Protein AF-E0VPT1-F1 (afdb_monomer)

Secondary structure (DSSP, 8-state):
--------TT--------PPTTSPPPHHHHHHHHHHHHHHHHHHHTT--SS--S-HHHHHHHHHT--HHHHHHHHHHHHTT--SS-------PPPP-----HHHHHHHHHHHHHHHHHHHHHHHH-TTT------HHHHHHHHHHHH-----HHHHHHHHHHTS-EEEEEETTEEEEEE----------------------------------PPPPPPPP-PPPP----------------------S--------------TTHHHHHHHHHHHHHHHHHHHHHHHHHHHHHHHHHHHHTS---HHHHHHHHHHHHHHHHHHHHHHHHHHHHHHHHTT-

Mean predicted aligned error: 20.17 Å

pLDDT: mean 71.25, std 19.24, range [34.84, 97.19]

Solvent-accessible surface area (backbone atoms only — not comparable to full-atom values): 22400 Å² total; per-residue (Å²): 136,85,85,80,80,74,79,81,83,76,76,69,82,69,84,65,79,72,81,59,86,95,56,79,66,54,36,71,57,50,47,50,55,49,54,54,46,53,49,55,51,52,34,54,75,70,73,62,54,95,67,88,59,102,48,66,61,60,54,49,20,68,75,67,73,47,58,60,71,57,54,55,50,51,52,50,32,58,76,70,68,47,73,63,56,59,76,80,78,72,76,88,68,82,73,63,62,60,94,66,55,71,68,60,51,52,52,52,50,50,53,53,49,50,52,55,50,49,52,58,54,45,53,75,74,41,80,86,80,65,89,78,64,90,42,70,67,60,54,46,51,50,39,31,73,78,68,63,48,87,57,55,70,70,14,51,52,48,36,37,40,73,76,66,20,38,42,83,41,77,54,94,92,37,78,42,81,43,74,45,83,69,75,73,73,72,72,71,66,74,71,74,73,71,82,77,88,67,90,69,88,73,83,85,80,87,75,91,77,84,85,81,83,82,79,84,80,86,80,86,86,81,88,80,84,87,80,88,81,88,86,86,89,85,88,84,89,86,85,91,83,90,81,92,82,91,78,81,98,69,99,70,91,77,86,80,84,80,86,80,82,89,54,90,67,50,61,60,53,50,50,51,50,51,49,51,51,52,50,52,52,52,51,52,51,51,50,54,51,52,52,52,53,52,51,52,54,55,56,46,71,72,51,75,95,50,80,73,58,57,59,54,49,56,52,51,52,50,51,52,49,52,57,51,50,56,52,50,54,53,48,54,55,50,53,55,53,62,74,74,107

Radius of gyration: 43.77 Å; Cα contacts (8 Å, |Δi|>4): 126; chains: 1; bounding box: 100×96×113 Å

Foldseek 3Di:
DDDPPDPPPPPPPPPLPPDDPPDDDALVVLVVLVVQLVVQVVCVVVVHDVDDDPDSLVVSCVVNVHDSVVSVVSVVCVVVVHRSHRPPPPPPDPDWPQPDDPVLLVVLVVLVVVLQVCCVVCCVVPVPPDPVADDLVVSVVCSCVPVVDPTDSVNSVCSCCPVQNWDFDQDPNGTDTDRDDPPPPPPPPPPPPPPPPDPDDDDDPDDDDDDDDDDDDDDDDDDDDDDDDDDDDDDDDDDDDDDDDDDDDDDDDDDDDDDDDPDPVVVVVVVVVVVVVVVVVVVVVVVVVVVVLVVVVVVVVVVDDDPVVVVVNVVVVVVVVVVVVVVVVVVVVVVVVVVVD

Structure (mmCIF, N/CA/C/O backbone):
data_AF-E0VPT1-F1
#
_entry.id   AF-E0VPT1-F1
#
loop_
_atom_site.group_PDB
_atom_site.id
_atom_site.type_symbol
_atom_site.label_atom_id
_atom_site.label_alt_id
_atom_site.label_comp_id
_atom_site.label_asym_id
_atom_site.label_entity_id
_atom_site.label_seq_id
_atom_site.pdbx_PDB_ins_code
_atom_site.Cartn_x
_atom_site.Cartn_y
_atom_site.Cartn_z
_atom_site.occupancy
_atom_site.B_iso_or_equiv
_atom_site.auth_seq_id
_atom_site.auth_comp_id
_atom_site.auth_asym_id
_atom_site.auth_atom_id
_atom_site.pdbx_PDB_model_num
ATOM 1 N N . MET A 1 1 ? 9.025 -42.616 53.476 1.00 50.81 1 MET A N 1
ATOM 2 C CA . MET A 1 1 ? 9.140 -41.459 52.567 1.00 50.81 1 MET A CA 1
ATOM 3 C C . MET A 1 1 ? 7.735 -41.114 52.118 1.00 50.81 1 MET A C 1
ATOM 5 O O . MET A 1 1 ? 7.100 -41.957 51.506 1.00 50.81 1 MET A O 1
ATOM 9 N N . ALA A 1 2 ? 7.201 -39.986 52.583 1.00 52.81 2 ALA A N 1
ATOM 10 C CA . ALA A 1 2 ? 5.810 -39.603 52.363 1.00 52.81 2 ALA A CA 1
ATOM 11 C C . ALA A 1 2 ? 5.735 -38.634 51.179 1.00 52.81 2 ALA A C 1
ATOM 13 O O . ALA A 1 2 ? 6.213 -37.502 51.281 1.00 52.81 2 ALA A O 1
ATOM 14 N N . ASP A 1 3 ? 5.157 -39.102 50.074 1.00 58.50 3 ASP A N 1
ATOM 15 C CA . ASP A 1 3 ? 4.874 -38.302 48.887 1.00 58.50 3 ASP A CA 1
ATOM 16 C C . ASP A 1 3 ? 3.753 -37.305 49.190 1.00 58.50 3 ASP A C 1
ATOM 18 O O . ASP A 1 3 ? 2.582 -37.654 49.349 1.00 58.50 3 ASP A O 1
ATOM 22 N N . LYS A 1 4 ? 4.132 -36.031 49.302 1.00 59.31 4 LYS A N 1
ATOM 23 C CA . LYS A 1 4 ? 3.207 -34.902 49.378 1.00 59.31 4 LYS A CA 1
ATOM 24 C C . LYS A 1 4 ? 2.815 -34.508 47.957 1.00 59.31 4 LYS A C 1
ATOM 26 O O . LYS A 1 4 ? 3.384 -33.578 47.391 1.00 59.31 4 LYS A O 1
ATOM 31 N N . HIS A 1 5 ? 1.825 -35.190 47.390 1.00 63.84 5 HIS A N 1
ATOM 32 C CA . HIS A 1 5 ? 1.120 -34.666 46.225 1.00 63.84 5 HIS A CA 1
ATOM 33 C C . HIS A 1 5 ? 0.273 -33.464 46.661 1.00 63.84 5 HIS A C 1
ATOM 35 O O . HIS A 1 5 ? -0.793 -33.616 47.258 1.00 63.84 5 HIS A O 1
ATOM 41 N N . GLN A 1 6 ? 0.771 -32.254 46.395 1.00 57.44 6 GLN A N 1
ATOM 42 C CA . GLN A 1 6 ? -0.079 -31.070 46.386 1.00 57.44 6 GLN A CA 1
ATOM 43 C C . GLN A 1 6 ? -1.015 -31.155 45.174 1.00 57.44 6 GLN A C 1
ATOM 45 O O . GLN A 1 6 ? -0.531 -31.367 44.062 1.00 57.44 6 GLN A O 1
ATOM 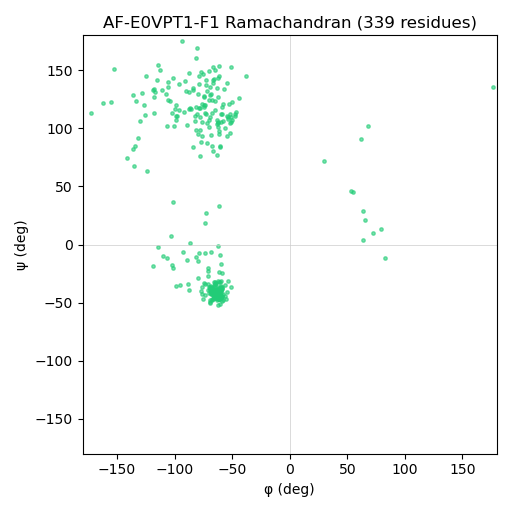50 N N . PRO A 1 7 ? -2.335 -30.990 45.352 1.00 55.41 7 PRO A N 1
ATOM 51 C CA . PRO A 1 7 ? -3.229 -30.813 44.224 1.00 55.41 7 PRO A CA 1
ATOM 52 C C . PRO A 1 7 ? -2.919 -29.466 43.567 1.00 55.41 7 PRO A C 1
ATOM 54 O O . PRO A 1 7 ? -2.954 -28.425 44.228 1.00 55.41 7 PRO A O 1
ATOM 57 N N . ASP A 1 8 ? -2.621 -29.492 42.269 1.00 45.62 8 ASP A N 1
ATOM 58 C CA . ASP A 1 8 ? -2.465 -28.301 41.441 1.00 45.62 8 ASP A CA 1
ATOM 59 C C . ASP A 1 8 ? -3.738 -27.445 41.512 1.00 45.62 8 ASP A C 1
ATOM 61 O O . ASP A 1 8 ? -4.742 -27.685 40.841 1.00 45.62 8 ASP A O 1
ATOM 65 N N . SER A 1 9 ? -3.688 -26.397 42.330 1.00 49.88 9 SER A N 1
ATOM 66 C CA . SER A 1 9 ? -4.762 -25.427 42.566 1.00 49.88 9 SER A CA 1
ATOM 67 C C . SER A 1 9 ? -4.975 -24.443 41.403 1.00 49.88 9 SER A C 1
ATOM 69 O O . SER A 1 9 ? -5.604 -23.400 41.569 1.00 49.88 9 SER A O 1
ATOM 71 N N . SER A 1 10 ? -4.484 -24.758 40.201 1.00 47.91 10 SER A N 1
ATOM 72 C CA . SER A 1 10 ? -4.412 -23.807 39.080 1.00 47.91 10 SER A CA 1
ATOM 73 C C . SER A 1 10 ? -5.477 -23.990 37.993 1.00 47.91 10 SER A C 1
ATOM 75 O O . SER A 1 10 ? -5.451 -23.269 37.001 1.00 47.91 10 SER A O 1
ATOM 77 N N . ASN A 1 11 ? -6.465 -24.868 38.191 1.00 41.44 11 ASN A N 1
ATOM 78 C CA . ASN A 1 11 ? -7.636 -24.976 37.308 1.00 41.44 11 ASN A CA 1
ATOM 79 C C . ASN A 1 11 ? -8.886 -24.298 37.888 1.00 41.44 11 ASN A C 1
ATOM 81 O O . ASN A 1 11 ? -10.015 -24.733 37.657 1.00 41.44 11 ASN A O 1
ATOM 85 N N . SER A 1 12 ? -8.716 -23.169 38.587 1.00 41.97 12 SER A N 1
ATOM 86 C CA . SER A 1 12 ? -9.805 -22.196 38.607 1.00 41.97 12 SER A CA 1
ATOM 87 C C . SER A 1 12 ? -9.974 -21.727 37.165 1.00 41.97 12 SER A C 1
ATOM 89 O O . SER A 1 12 ? -9.113 -21.027 36.627 1.00 41.97 12 SER A O 1
ATOM 91 N N . VAL A 1 13 ? -11.051 -22.168 36.516 1.00 43.31 13 VAL A N 1
ATOM 92 C CA . VAL A 1 13 ? -11.539 -21.610 35.258 1.00 43.31 13 VAL A CA 1
ATOM 93 C C . VAL A 1 13 ? -11.930 -20.170 35.573 1.00 43.31 13 VAL A C 1
ATOM 95 O O . VAL A 1 13 ? -13.091 -19.836 35.790 1.00 43.31 13 VAL A O 1
ATOM 98 N N . GLN A 1 14 ? -10.929 -19.296 35.681 1.00 47.88 14 GLN A N 1
ATOM 99 C CA . GLN A 1 14 ? -11.130 -17.871 35.600 1.00 47.88 14 GLN A CA 1
ATOM 100 C C . GLN A 1 14 ? -11.683 -17.684 34.192 1.00 47.88 14 GLN A C 1
ATOM 102 O O . GLN A 1 14 ? -10.934 -17.590 33.222 1.00 47.88 14 GLN A O 1
ATOM 107 N N . MET A 1 15 ? -13.009 -17.591 34.090 1.00 46.12 15 MET A N 1
ATOM 108 C CA . MET A 1 15 ? -13.743 -17.003 32.965 1.00 46.12 15 MET A CA 1
ATOM 109 C C . MET A 1 15 ? -13.380 -15.509 32.816 1.00 46.12 15 MET A C 1
ATOM 111 O O . MET A 1 15 ? -14.203 -14.669 32.466 1.00 46.12 15 MET A O 1
ATOM 115 N N . GLY A 1 16 ? -12.133 -15.147 33.131 1.00 54.25 16 GLY A N 1
ATOM 116 C CA . GLY A 1 16 ? -11.543 -13.850 32.945 1.00 54.25 16 GLY A CA 1
ATOM 117 C C . GLY A 1 16 ? -11.327 -13.689 31.462 1.00 54.25 16 GLY A C 1
ATOM 118 O O . GLY A 1 16 ? -10.258 -13.999 30.938 1.00 54.25 16 GLY A O 1
ATOM 119 N N . ILE A 1 17 ? -12.360 -13.194 30.792 1.00 64.06 17 ILE A N 1
ATOM 120 C CA . ILE A 1 17 ? -12.247 -12.598 29.473 1.00 64.06 17 ILE A CA 1
ATOM 121 C C . ILE A 1 17 ? -11.296 -11.403 29.633 1.00 64.06 17 ILE A C 1
ATOM 123 O O . ILE A 1 17 ? -11.703 -10.272 29.883 1.00 64.06 17 ILE A O 1
ATOM 127 N N . ARG A 1 18 ? -9.986 -11.664 29.589 1.00 66.75 18 ARG A N 1
ATOM 128 C CA . ARG A 1 18 ? -8.957 -10.634 29.704 1.00 66.75 18 ARG A CA 1
ATOM 129 C C . ARG A 1 18 ? -8.796 -10.000 28.334 1.00 66.75 18 ARG A C 1
ATOM 131 O O . ARG A 1 18 ? -8.234 -10.593 27.412 1.00 66.75 18 ARG A O 1
ATOM 138 N N . HIS A 1 19 ? -9.300 -8.781 28.197 1.00 70.06 19 HIS A N 1
ATOM 139 C CA . HIS A 1 19 ? -9.041 -7.966 27.019 1.00 70.06 19 HIS A CA 1
ATOM 140 C C . HIS A 1 19 ? -7.540 -7.630 26.947 1.00 70.06 19 HIS A C 1
ATOM 142 O O . HIS A 1 19 ? -6.962 -7.104 27.898 1.00 70.06 19 HIS A O 1
ATOM 148 N N . LYS A 1 20 ? -6.884 -7.978 25.832 1.00 78.12 20 LYS A N 1
ATOM 149 C CA . LYS A 1 20 ? -5.460 -7.678 25.615 1.00 78.12 20 LYS A CA 1
ATOM 150 C C . LYS A 1 20 ? -5.288 -6.188 25.309 1.00 78.12 20 LYS A C 1
ATOM 152 O O . LYS A 1 20 ? -5.914 -5.670 24.382 1.00 78.12 20 LYS A O 1
ATOM 157 N N . GLN A 1 21 ? -4.397 -5.515 26.041 1.00 78.94 21 GLN A N 1
ATOM 158 C CA . GLN A 1 21 ? -4.071 -4.107 25.795 1.00 78.94 21 GLN A CA 1
ATOM 159 C C . GLN A 1 21 ? -3.641 -3.883 24.333 1.00 78.94 21 GLN A C 1
ATOM 161 O O . GLN A 1 21 ? -2.937 -4.698 23.740 1.00 78.94 21 GLN A O 1
ATOM 166 N N . GLY A 1 22 ? -4.108 -2.785 23.732 1.00 81.31 22 GLY A N 1
ATOM 167 C CA . GLY A 1 22 ? -3.814 -2.423 22.340 1.00 81.31 22 GLY A CA 1
ATOM 168 C C . GLY A 1 22 ? -4.690 -3.102 21.278 1.00 81.31 22 GLY A C 1
ATOM 169 O O . GLY A 1 22 ? -4.690 -2.659 20.128 1.00 81.31 22 GLY A O 1
ATOM 170 N N . MET A 1 23 ? -5.481 -4.121 21.631 1.00 83.50 23 MET A N 1
ATOM 171 C CA . MET A 1 23 ? -6.469 -4.697 20.713 1.00 83.50 23 MET A CA 1
ATOM 172 C C . MET A 1 23 ? -7.806 -3.944 20.800 1.00 83.50 23 MET A C 1
ATOM 174 O O . MET A 1 23 ? -8.175 -3.456 21.867 1.00 83.50 23 MET A O 1
ATOM 178 N N . PRO A 1 24 ? -8.577 -3.831 19.706 1.00 85.94 24 PRO A N 1
ATOM 179 C CA . PRO A 1 24 ? -9.949 -3.341 19.797 1.00 85.94 24 PRO A CA 1
ATOM 180 C C . PRO A 1 24 ? -10.787 -4.275 20.682 1.00 85.94 24 PRO A C 1
ATOM 182 O O . PRO A 1 24 ? -10.563 -5.486 20.716 1.00 85.94 24 PRO A O 1
ATOM 185 N N . MET A 1 25 ? -11.726 -3.707 21.434 1.00 88.94 25 MET A N 1
ATOM 186 C CA . MET A 1 25 ? -12.637 -4.475 22.284 1.00 88.94 25 MET A CA 1
ATOM 187 C C . MET A 1 25 ? -13.604 -5.278 21.411 1.00 88.94 25 MET A C 1
ATOM 189 O O . MET A 1 25 ? -14.095 -4.771 20.403 1.00 88.94 25 MET A O 1
ATOM 193 N N . GLN A 1 26 ? -13.819 -6.548 21.751 1.00 89.44 26 GLN A N 1
ATOM 194 C CA . GLN A 1 26 ? -14.759 -7.401 21.024 1.00 89.44 26 GLN A CA 1
ATOM 195 C C . GLN A 1 26 ? -16.197 -7.030 21.395 1.00 89.44 26 GLN A C 1
ATOM 197 O O . GLN A 1 26 ? -16.464 -6.688 22.545 1.00 89.44 26 GLN A O 1
ATOM 202 N N . SER A 1 27 ? -17.128 -7.155 20.447 1.00 90.69 27 SER A N 1
ATOM 203 C CA . SER A 1 27 ? -18.538 -6.789 20.649 1.00 90.69 27 SER A CA 1
ATOM 204 C C . SER A 1 27 ? -19.203 -7.552 21.793 1.00 90.69 27 SER A C 1
ATOM 206 O O . SER A 1 27 ? -19.964 -6.964 22.547 1.00 90.69 27 SER A O 1
ATOM 208 N N . GLN A 1 28 ? -18.877 -8.837 21.966 1.00 90.44 28 GLN A N 1
ATOM 209 C CA . GLN A 1 28 ? -19.390 -9.660 23.069 1.00 90.44 28 GLN A CA 1
ATOM 210 C C . GLN A 1 28 ? -18.999 -9.095 24.438 1.00 90.44 28 GLN A C 1
ATOM 212 O O . GLN A 1 28 ? -19.782 -9.126 25.379 1.00 90.44 28 GLN A O 1
ATOM 217 N N . PHE A 1 29 ? -17.793 -8.538 24.540 1.00 91.62 29 PHE A N 1
ATOM 218 C CA . PHE A 1 29 ? -17.313 -7.933 25.775 1.00 91.62 29 PHE A CA 1
ATOM 219 C C . PHE A 1 29 ? -17.949 -6.562 26.016 1.00 91.62 29 PHE A C 1
ATOM 221 O O . PHE A 1 29 ? -18.269 -6.230 27.152 1.00 91.62 29 PHE A O 1
ATOM 228 N N . GLU A 1 30 ? -18.183 -5.780 24.954 1.00 93.56 30 GLU A N 1
ATOM 229 C CA . GLU A 1 30 ? -18.976 -4.547 25.056 1.00 93.56 30 GLU A CA 1
ATOM 230 C C . GLU A 1 30 ? -20.410 -4.852 25.523 1.00 93.56 30 GLU A C 1
ATOM 232 O O . GLU A 1 30 ? -20.914 -4.152 26.395 1.00 93.56 30 GLU A O 1
ATOM 237 N N . GLN A 1 31 ? -21.023 -5.934 25.030 1.00 94.19 31 GLN A N 1
ATOM 238 C CA . GLN A 1 31 ? -22.345 -6.383 25.473 1.00 94.19 31 GLN A CA 1
ATOM 239 C C . GLN A 1 31 ? -22.345 -6.805 26.948 1.00 94.19 31 GLN A C 1
ATOM 241 O O . GLN A 1 31 ? -23.187 -6.340 27.703 1.00 94.19 31 GLN A O 1
ATOM 246 N N . ALA A 1 32 ? -21.355 -7.588 27.389 1.00 94.50 32 ALA A N 1
ATOM 247 C CA . ALA A 1 32 ? -21.243 -7.993 28.791 1.00 94.50 32 ALA A CA 1
ATOM 248 C C . ALA A 1 32 ? -21.135 -6.788 29.749 1.00 94.50 32 ALA A C 1
ATOM 250 O O . ALA A 1 32 ? -21.708 -6.806 30.835 1.00 94.50 32 ALA A O 1
ATOM 251 N N . ILE A 1 33 ? -20.441 -5.714 29.344 1.00 95.19 33 ILE A N 1
ATOM 252 C CA . ILE A 1 33 ? -20.389 -4.460 30.116 1.00 95.19 33 ILE A CA 1
ATOM 253 C C . ILE A 1 33 ? -21.787 -3.845 30.250 1.00 95.19 33 ILE A C 1
ATOM 255 O O . ILE A 1 33 ? -22.139 -3.384 31.336 1.00 95.19 33 ILE A O 1
ATOM 259 N N . LEU A 1 34 ? -22.573 -3.830 29.169 1.00 96.12 34 LEU A N 1
ATOM 260 C CA . LEU A 1 34 ? -23.934 -3.294 29.183 1.00 96.12 34 LEU A CA 1
ATOM 261 C C . LEU A 1 34 ? -24.882 -4.149 30.022 1.00 96.12 34 LEU A C 1
ATOM 263 O O . LEU A 1 34 ? -25.631 -3.591 30.814 1.00 96.12 34 LEU A O 1
ATOM 267 N N . ASP A 1 35 ? -24.801 -5.474 29.914 1.00 95.62 35 ASP A N 1
ATOM 268 C CA . ASP A 1 35 ? -25.658 -6.393 30.667 1.00 95.62 35 ASP A CA 1
ATOM 269 C C . ASP A 1 35 ? -25.417 -6.259 32.182 1.00 95.62 35 ASP A C 1
ATOM 271 O O . ASP A 1 35 ? -26.366 -6.165 32.963 1.00 95.62 35 ASP A O 1
ATOM 275 N N . VAL A 1 36 ? -24.148 -6.175 32.612 1.00 94.75 36 VAL A N 1
ATOM 276 C CA . VAL A 1 36 ? -23.794 -5.959 34.028 1.00 94.75 36 VAL A CA 1
ATOM 277 C C . VAL A 1 36 ? -24.218 -4.566 34.501 1.00 94.75 36 VAL A C 1
ATOM 279 O O . VAL A 1 36 ? -24.663 -4.406 35.638 1.00 94.75 36 VAL A O 1
ATOM 282 N N . TYR A 1 37 ? -24.101 -3.550 33.645 1.00 94.81 37 TYR A N 1
ATOM 283 C CA . TYR A 1 37 ? -24.553 -2.198 33.966 1.00 94.81 37 TYR A CA 1
ATOM 284 C C . TYR A 1 37 ? -26.080 -2.132 34.140 1.00 94.81 37 TYR A C 1
ATOM 286 O O . TYR A 1 37 ? -26.554 -1.595 35.141 1.00 94.81 37 TYR A O 1
ATOM 294 N N . ASP A 1 38 ? -26.841 -2.741 33.229 1.00 94.12 38 ASP A N 1
ATOM 295 C CA . ASP A 1 38 ? -28.305 -2.815 33.291 1.00 94.12 38 ASP A CA 1
ATOM 296 C C . ASP A 1 38 ? -28.782 -3.615 34.506 1.00 94.12 38 ASP A C 1
ATOM 298 O O . ASP A 1 38 ? -29.754 -3.237 35.159 1.00 94.12 38 ASP A O 1
ATOM 302 N N . PHE A 1 39 ? -28.067 -4.685 34.862 1.00 93.00 39 PHE A N 1
ATOM 303 C CA . PHE A 1 39 ? -28.308 -5.421 36.099 1.00 93.00 39 PHE A CA 1
ATOM 304 C C . PHE A 1 39 ? -28.154 -4.524 37.337 1.00 93.00 39 PHE A C 1
ATOM 306 O O . PHE A 1 39 ? -29.025 -4.518 38.205 1.00 93.00 39 PHE A O 1
ATOM 313 N N . CYS A 1 40 ? -27.102 -3.700 37.393 1.00 90.75 40 CYS A N 1
ATOM 314 C CA . CYS A 1 40 ? -26.889 -2.781 38.513 1.00 90.75 40 CYS A CA 1
ATOM 315 C C . CYS A 1 40 ? -27.976 -1.694 38.614 1.00 90.75 40 CYS A C 1
ATOM 317 O O . CYS A 1 40 ? -28.299 -1.259 39.720 1.00 90.75 40 CYS A O 1
ATOM 319 N N . ILE A 1 41 ? -28.538 -1.249 37.484 1.00 90.25 41 ILE A N 1
ATOM 320 C CA . ILE A 1 41 ? -29.675 -0.315 37.464 1.00 90.25 41 ILE A CA 1
ATOM 321 C C . ILE A 1 41 ? -30.928 -0.990 38.025 1.00 90.25 41 ILE A C 1
ATOM 323 O O . ILE A 1 41 ? -31.568 -0.429 38.912 1.00 90.25 41 ILE A O 1
ATOM 327 N N . LYS A 1 42 ? -31.239 -2.212 37.579 1.00 89.81 42 LYS A N 1
ATOM 328 C CA . LYS A 1 42 ? -32.399 -2.971 38.073 1.00 89.81 42 LYS A CA 1
ATOM 329 C C . LYS A 1 42 ? -32.315 -3.257 39.575 1.00 89.81 42 LYS A C 1
ATOM 331 O O . LYS A 1 42 ? -33.312 -3.132 40.276 1.00 89.81 42 LYS A O 1
ATOM 336 N N . GLU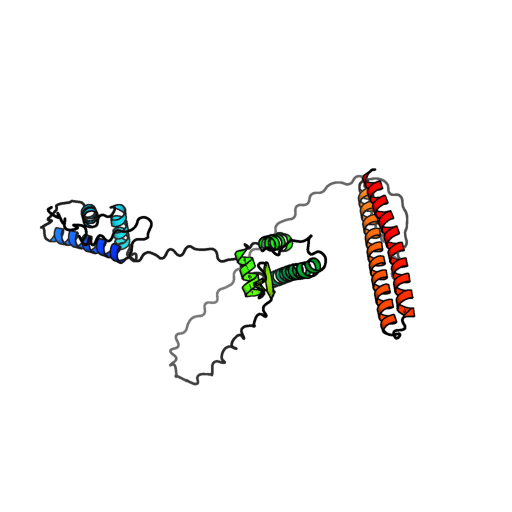 A 1 43 ? -31.129 -3.582 40.096 1.00 88.81 43 GLU A N 1
ATOM 337 C CA . GLU A 1 43 ? -30.925 -3.743 41.546 1.00 88.81 43 GLU A CA 1
ATOM 338 C C . GLU A 1 43 ? -31.192 -2.448 42.328 1.00 88.81 43 GLU A C 1
ATOM 340 O O . GLU A 1 43 ? -31.729 -2.495 43.436 1.00 88.81 43 GLU A O 1
ATOM 345 N N . LYS A 1 44 ? -30.837 -1.286 41.760 1.00 87.12 44 LYS A N 1
ATOM 346 C CA . LYS A 1 44 ? -31.131 0.019 42.368 1.00 87.12 44 LYS A CA 1
ATOM 347 C C . LYS A 1 44 ? -32.637 0.257 42.451 1.00 87.12 44 LYS A C 1
ATOM 349 O O . LYS A 1 44 ? -33.122 0.711 43.482 1.00 87.12 44 LYS A O 1
ATOM 354 N N . GLU A 1 45 ? -33.359 -0.042 41.373 1.00 88.38 45 GLU A N 1
ATOM 355 C CA . GLU A 1 45 ? -34.818 0.099 41.301 1.00 88.38 45 GLU A CA 1
ATOM 356 C C . GLU A 1 45 ? -35.535 -0.841 42.278 1.00 88.38 45 GLU A C 1
ATOM 358 O O . GLU A 1 45 ? -36.542 -0.459 42.865 1.00 88.38 45 GLU A O 1
ATOM 363 N N . ALA A 1 46 ? -34.978 -2.030 42.524 1.00 88.56 46 ALA A N 1
ATOM 364 C CA . ALA A 1 46 ? -35.498 -2.988 43.499 1.00 88.56 46 ALA A CA 1
ATOM 365 C C . ALA A 1 46 ? -35.249 -2.592 44.971 1.00 88.56 46 ALA A C 1
ATOM 367 O O . ALA A 1 46 ? -35.741 -3.268 45.871 1.00 88.56 46 ALA A O 1
ATOM 368 N N . GLY A 1 47 ? -34.479 -1.531 45.242 1.00 83.25 47 GLY A N 1
ATOM 369 C CA . GLY A 1 47 ? -34.227 -1.042 46.602 1.00 83.25 47 GLY A CA 1
ATOM 370 C C . GLY A 1 47 ? -33.304 -1.924 47.452 1.00 83.25 47 GLY A C 1
ATOM 371 O O . GLY A 1 47 ? -33.151 -1.661 48.642 1.00 83.25 47 GLY A O 1
ATOM 372 N N . VAL A 1 48 ? -32.652 -2.934 46.861 1.00 79.75 48 VAL A N 1
ATOM 373 C CA . VAL A 1 48 ? -31.713 -3.836 47.555 1.00 79.75 48 VAL A CA 1
ATOM 374 C C . VAL A 1 48 ? -30.342 -3.829 46.864 1.00 79.75 48 VAL A C 1
ATOM 376 O O . VAL A 1 48 ? -29.900 -4.847 46.328 1.00 79.75 48 VAL A O 1
ATOM 379 N N . PRO A 1 49 ? -29.622 -2.691 46.830 1.00 69.19 49 PRO A N 1
ATOM 380 C CA . PRO A 1 49 ? -28.239 -2.713 46.390 1.00 69.19 49 PRO A CA 1
ATOM 381 C C . PRO A 1 49 ? -27.393 -3.437 47.447 1.00 69.19 49 PRO A C 1
ATOM 383 O O . PRO A 1 49 ? -27.142 -2.896 48.520 1.00 69.19 49 PRO A O 1
ATOM 386 N N . ILE A 1 50 ? -26.901 -4.640 47.121 1.00 66.12 50 ILE A N 1
ATOM 387 C CA . ILE A 1 50 ? -25.944 -5.396 47.962 1.00 66.12 50 ILE A CA 1
ATOM 388 C C . ILE A 1 50 ? -24.717 -4.530 48.296 1.00 66.12 50 ILE A C 1
ATOM 390 O O . ILE A 1 50 ? -24.115 -4.662 49.359 1.00 66.12 50 ILE A O 1
ATOM 394 N N . ILE A 1 51 ? -24.352 -3.622 47.384 1.00 65.19 51 ILE A N 1
ATOM 395 C CA . ILE A 1 51 ? -23.245 -2.685 47.548 1.00 65.19 51 ILE A CA 1
ATOM 396 C C . ILE A 1 51 ? -23.753 -1.270 47.222 1.00 65.19 51 ILE A C 1
ATOM 398 O O . ILE A 1 51 ? -23.963 -0.959 46.043 1.00 65.19 51 ILE A O 1
ATOM 402 N N . PRO A 1 52 ? -23.956 -0.400 48.229 1.00 65.69 52 PRO A N 1
ATOM 403 C CA . PRO A 1 52 ? -24.347 0.985 48.012 1.00 65.69 52 PRO A CA 1
ATOM 404 C C . PRO A 1 52 ? -23.163 1.764 47.436 1.00 65.69 52 PRO A C 1
ATOM 406 O O . PRO A 1 52 ? -22.210 2.106 48.131 1.00 65.69 52 PRO A O 1
ATOM 409 N N . LEU A 1 53 ? -23.210 2.048 46.138 1.00 63.56 53 LEU A N 1
ATOM 410 C CA . LEU A 1 53 ? -22.235 2.904 45.476 1.00 63.56 53 LEU A CA 1
ATOM 411 C C . LEU A 1 53 ? -22.972 3.905 44.596 1.00 63.56 53 LEU A C 1
ATOM 413 O O . LEU A 1 53 ? -23.658 3.533 43.648 1.00 63.56 53 LEU A O 1
ATOM 417 N N . ASN A 1 54 ? -22.725 5.192 44.840 1.00 75.06 54 ASN A N 1
ATOM 418 C CA . ASN A 1 54 ? -23.204 6.307 44.014 1.00 75.06 54 ASN A CA 1
ATOM 419 C C . ASN A 1 54 ? -22.660 6.273 42.565 1.00 75.06 54 ASN A C 1
ATOM 421 O O . ASN A 1 54 ? -22.979 7.139 41.753 1.00 75.06 54 ASN A O 1
ATOM 425 N N . HIS A 1 55 ? -21.823 5.287 42.222 1.00 83.00 55 HIS A N 1
ATOM 426 C CA . HIS A 1 55 ? -21.122 5.191 40.947 1.00 83.00 55 HIS A CA 1
ATOM 427 C C . HIS A 1 55 ? -21.204 3.774 40.359 1.00 83.00 55 HIS A C 1
ATOM 429 O O . HIS A 1 55 ? -20.271 2.981 40.495 1.00 83.00 55 HIS A O 1
ATOM 435 N N . PHE A 1 56 ? -22.290 3.474 39.639 1.00 88.44 56 PHE A N 1
ATOM 436 C CA . PHE A 1 56 ? -22.482 2.197 38.932 1.00 88.44 56 PHE A CA 1
ATOM 437 C C . PHE A 1 56 ? -21.292 1.813 38.042 1.00 88.44 56 PHE A C 1
ATOM 439 O O . PHE A 1 56 ? -20.907 0.648 38.002 1.00 88.44 56 PHE A O 1
ATOM 446 N N . SER A 1 57 ? -20.647 2.789 37.388 1.00 89.69 57 SER A N 1
ATOM 447 C CA . SER A 1 57 ? -19.482 2.519 36.537 1.00 89.69 57 SER A CA 1
ATOM 448 C C . SER A 1 57 ? -18.316 1.906 37.316 1.00 89.69 57 SER A C 1
ATOM 450 O O . SER A 1 57 ? -17.706 0.961 36.822 1.00 89.69 57 SER A O 1
ATOM 452 N N . LYS A 1 58 ? -18.044 2.364 38.549 1.00 90.25 58 LYS A N 1
ATOM 453 C CA . LYS A 1 58 ? -16.980 1.807 39.402 1.00 90.25 58 LYS A CA 1
ATOM 454 C C . LYS A 1 58 ? -17.263 0.349 39.763 1.00 90.25 58 LYS A C 1
ATOM 456 O O . LYS A 1 58 ? -16.366 -0.479 39.655 1.00 90.25 58 LYS A O 1
ATOM 461 N N . ARG A 1 59 ? -18.519 0.015 40.077 1.00 89.19 59 ARG A N 1
ATOM 462 C CA . ARG A 1 59 ? -18.932 -1.367 40.367 1.00 89.19 59 ARG A CA 1
ATOM 463 C C . ARG A 1 59 ? -18.744 -2.279 39.154 1.00 89.19 59 ARG A C 1
ATOM 465 O O . ARG A 1 59 ? -18.165 -3.352 39.280 1.00 89.19 59 ARG A O 1
ATOM 472 N N . VAL A 1 60 ? -19.144 -1.830 37.963 1.00 92.88 60 VAL A N 1
ATOM 473 C CA . VAL A 1 60 ? -18.902 -2.577 36.714 1.00 92.88 60 VAL A CA 1
ATOM 474 C C . VAL A 1 60 ? -17.400 -2.771 36.464 1.00 92.88 60 VAL A C 1
ATOM 476 O O . VAL A 1 60 ? -16.978 -3.857 36.067 1.00 92.88 60 VAL A O 1
ATOM 479 N N . CYS A 1 61 ? -16.576 -1.757 36.747 1.00 92.06 61 CYS A N 1
ATOM 480 C CA . CYS A 1 61 ? -15.117 -1.863 36.643 1.00 92.06 61 CYS A CA 1
ATOM 481 C C . CYS A 1 61 ? -14.540 -2.909 37.599 1.00 92.06 61 CYS A C 1
ATOM 483 O O . CYS A 1 61 ? -13.680 -3.691 37.200 1.00 92.06 61 CYS A O 1
ATOM 485 N N . GLU A 1 62 ? -15.011 -2.940 38.845 1.00 89.88 62 GLU A N 1
ATOM 486 C CA . GLU A 1 62 ? -14.555 -3.890 39.860 1.00 89.88 62 GLU A CA 1
ATOM 487 C C . GLU A 1 62 ? -14.991 -5.327 39.566 1.00 89.88 62 GLU A C 1
ATOM 489 O O . GLU A 1 62 ? -14.191 -6.244 39.786 1.00 89.88 62 GLU A O 1
ATOM 494 N N . LEU A 1 63 ? -16.208 -5.513 39.039 1.00 90.62 63 LEU A N 1
ATOM 495 C CA . LEU A 1 63 ? -16.767 -6.813 38.652 1.00 90.62 63 LEU A CA 1
ATOM 496 C C . LEU A 1 63 ? -16.048 -7.403 37.436 1.00 90.62 63 LEU A C 1
ATOM 498 O O . LEU A 1 63 ? -15.650 -8.564 37.455 1.00 90.62 63 LEU A O 1
ATOM 502 N N . LEU A 1 64 ? -15.845 -6.599 36.388 1.00 91.31 64 LEU A N 1
ATOM 503 C CA . LEU A 1 64 ? -15.261 -7.068 35.128 1.00 91.31 64 LEU A CA 1
ATOM 504 C C . LEU A 1 64 ? -13.736 -6.891 35.048 1.00 91.31 64 LEU A C 1
ATOM 506 O O . LEU A 1 64 ? -13.116 -7.359 34.095 1.00 91.31 64 LEU A O 1
ATOM 510 N N . LYS A 1 65 ? -13.123 -6.221 36.034 1.00 91.88 65 LYS A N 1
ATOM 511 C CA . LYS A 1 65 ? -11.693 -5.851 36.065 1.00 91.88 65 LYS A CA 1
ATOM 512 C C . LYS A 1 65 ? -11.257 -5.049 34.828 1.00 91.88 65 LYS A C 1
ATOM 514 O O . LYS A 1 65 ? -10.212 -5.307 34.233 1.00 91.88 65 LYS A O 1
ATOM 519 N N . ILE A 1 66 ? -12.063 -4.055 34.449 1.00 92.12 66 ILE A N 1
ATOM 520 C CA . ILE A 1 66 ? -11.842 -3.170 33.290 1.00 92.12 66 ILE A CA 1
ATOM 521 C C . ILE A 1 66 ? -11.596 -1.733 33.770 1.00 92.12 66 ILE A C 1
ATOM 523 O O . ILE A 1 66 ? -12.063 -1.337 34.834 1.00 92.12 66 ILE A O 1
ATOM 527 N N . SER A 1 67 ? -10.890 -0.923 32.976 1.00 93.12 67 SER A N 1
ATOM 528 C CA . SER A 1 67 ? -10.740 0.509 33.250 1.00 93.12 67 SER A CA 1
ATOM 529 C C . SER A 1 67 ? -12.065 1.282 33.132 1.00 93.12 67 SER A C 1
ATOM 531 O O . SER A 1 67 ? -12.826 1.098 32.178 1.00 93.12 67 SER A O 1
ATOM 533 N N . ASP A 1 68 ? -12.280 2.253 34.023 1.00 94.38 68 ASP A N 1
ATOM 534 C CA . ASP A 1 68 ? -13.447 3.158 33.996 1.00 94.38 68 ASP A CA 1
ATOM 535 C C . ASP A 1 68 ? -13.576 3.913 32.667 1.00 94.38 68 ASP A C 1
ATOM 537 O O . ASP A 1 68 ? -14.670 4.077 32.129 1.00 94.38 68 ASP A O 1
ATOM 541 N N . SER A 1 69 ? -12.446 4.267 32.050 1.00 94.50 69 SER A N 1
ATOM 542 C CA . SER A 1 69 ? -12.411 4.872 30.716 1.00 94.50 69 SER A CA 1
ATOM 543 C C . SER A 1 69 ? -13.025 3.986 29.625 1.00 94.50 69 SER A C 1
ATOM 545 O O . SER A 1 69 ? -13.672 4.503 28.711 1.00 94.50 69 SER A O 1
ATOM 547 N N . SER A 1 70 ? -12.853 2.663 29.707 1.00 93.62 70 SER A N 1
ATOM 548 C CA . SER A 1 70 ? -13.401 1.720 28.727 1.00 93.62 70 SER A CA 1
ATOM 549 C C . SER A 1 70 ? -14.895 1.508 28.940 1.00 93.62 70 SER A C 1
ATOM 551 O O . SER A 1 70 ? -15.638 1.519 27.961 1.00 93.62 70 SER A O 1
ATOM 553 N N . VAL A 1 71 ? -15.344 1.413 30.196 1.00 95.12 71 VAL A N 1
ATOM 554 C CA . VAL A 1 71 ? -16.775 1.342 30.539 1.00 95.12 71 VAL A CA 1
ATOM 555 C C . VAL A 1 71 ? -17.497 2.605 30.061 1.00 95.12 71 VAL A C 1
ATOM 557 O O . VAL A 1 71 ? -18.437 2.515 29.275 1.00 95.12 71 VAL A O 1
ATOM 560 N N . LYS A 1 72 ? -16.987 3.798 30.400 1.00 95.75 72 LYS A N 1
ATOM 561 C CA . LYS A 1 72 ? -17.533 5.085 29.926 1.00 95.75 72 LYS A CA 1
ATOM 562 C C . LYS A 1 72 ? -17.527 5.228 28.405 1.00 95.75 72 LYS A C 1
ATOM 564 O O . LYS A 1 72 ? -18.364 5.931 27.846 1.00 95.75 72 LYS A O 1
ATOM 569 N N . ARG A 1 73 ? -16.562 4.621 27.706 1.00 94.88 73 ARG A N 1
ATOM 570 C CA . ARG A 1 73 ? -16.541 4.607 26.234 1.00 94.88 73 ARG A CA 1
ATOM 571 C C . ARG A 1 73 ? -17.693 3.772 25.672 1.00 94.88 73 ARG A C 1
ATOM 573 O O . ARG A 1 73 ? -18.313 4.208 24.713 1.00 94.88 73 ARG A O 1
ATOM 580 N N . VAL A 1 74 ? -17.970 2.603 26.250 1.00 95.38 74 VAL A N 1
ATOM 581 C CA . VAL A 1 74 ? -19.080 1.735 25.814 1.00 95.38 74 VAL A CA 1
ATOM 582 C C . VAL A 1 74 ? -20.432 2.364 26.128 1.00 95.38 74 VAL A C 1
ATOM 584 O O . VAL A 1 74 ? -21.307 2.362 25.270 1.00 95.38 74 VAL A O 1
ATOM 587 N N . LEU A 1 75 ? -20.587 2.970 27.308 1.00 95.81 75 LEU A N 1
ATOM 588 C CA . LEU A 1 75 ? -21.819 3.678 27.665 1.00 95.81 75 LEU A CA 1
ATOM 589 C C . LEU A 1 75 ? -22.105 4.836 26.700 1.00 95.81 75 LEU A C 1
ATOM 591 O O . LEU A 1 75 ? -23.201 4.905 26.158 1.00 95.81 75 LEU A O 1
ATOM 595 N N . ARG A 1 76 ? -21.094 5.651 26.364 1.00 96.62 76 ARG A N 1
ATOM 596 C CA . ARG A 1 76 ? -21.238 6.704 25.342 1.00 96.62 76 ARG A CA 1
ATOM 597 C C . ARG A 1 76 ? -21.628 6.160 23.968 1.00 96.62 76 ARG A C 1
ATOM 599 O O . ARG A 1 76 ? -22.447 6.766 23.292 1.00 96.62 76 ARG A O 1
ATOM 606 N N . LYS A 1 77 ? -21.083 5.009 23.552 1.00 94.81 77 LYS A N 1
ATOM 607 C CA . LYS A 1 77 ? -21.518 4.358 22.303 1.00 94.81 77 LYS A CA 1
ATOM 608 C C . LYS A 1 77 ? -23.004 4.002 22.344 1.00 94.81 77 LYS A C 1
ATOM 610 O O . LYS A 1 77 ? -23.698 4.247 21.365 1.00 94.81 77 LYS A O 1
ATOM 615 N N . ARG A 1 78 ? -23.487 3.448 23.465 1.00 95.50 78 ARG A N 1
ATOM 616 C CA . ARG A 1 78 ? -24.909 3.125 23.660 1.00 95.50 78 ARG A CA 1
ATOM 617 C C . ARG A 1 78 ? -25.779 4.380 23.605 1.00 95.50 78 ARG A C 1
ATOM 619 O O . ARG A 1 78 ? -26.779 4.369 22.900 1.00 95.50 78 ARG A O 1
ATOM 626 N N . GLU A 1 79 ? -25.388 5.442 24.307 1.00 96.00 79 GLU A N 1
ATOM 627 C CA . GLU A 1 79 ? -26.096 6.733 24.313 1.00 96.00 79 GLU A CA 1
ATOM 628 C C . GLU A 1 79 ? -26.172 7.348 22.908 1.00 96.00 79 GLU A C 1
ATOM 630 O O . GLU A 1 79 ? -27.216 7.853 22.509 1.00 96.00 79 GLU A O 1
ATOM 635 N N . ASN A 1 80 ? -25.098 7.227 22.123 1.00 95.88 80 ASN A N 1
ATOM 636 C CA . ASN A 1 80 ? -25.040 7.701 20.740 1.00 95.88 80 ASN A CA 1
ATOM 637 C C . ASN A 1 80 ? -25.741 6.772 19.727 1.00 95.88 80 ASN A C 1
ATOM 639 O O . ASN A 1 80 ? -25.809 7.109 18.545 1.00 95.88 80 ASN A O 1
ATOM 643 N N . GLY A 1 81 ? -26.198 5.582 20.137 1.00 93.69 81 GLY A N 1
ATOM 644 C CA . GLY A 1 81 ? -26.719 4.560 19.222 1.00 93.69 81 GLY A CA 1
ATOM 645 C C . GLY A 1 81 ? -25.666 3.979 18.264 1.00 93.69 81 GLY A C 1
ATOM 646 O O . GLY A 1 81 ? -26.008 3.447 17.207 1.00 93.69 81 GLY A O 1
ATOM 647 N N . GLU A 1 82 ? -24.377 4.083 18.600 1.00 92.44 82 GLU A N 1
ATOM 648 C CA . GLU A 1 82 ? -23.292 3.512 17.804 1.00 92.44 82 GLU A CA 1
ATOM 649 C C . GLU A 1 82 ? -23.266 1.978 17.932 1.00 92.44 82 GLU A C 1
ATOM 651 O O . GLU A 1 82 ? -23.443 1.433 19.026 1.00 92.44 82 GLU A O 1
ATOM 656 N N . PRO A 1 83 ? -22.978 1.240 16.845 1.00 90.69 83 PRO A N 1
ATOM 657 C CA . PRO A 1 83 ? -22.863 -0.209 16.919 1.00 90.69 83 PRO A CA 1
ATOM 658 C C . PRO A 1 83 ? -21.702 -0.628 17.839 1.00 90.69 83 PRO A C 1
ATOM 660 O O . PRO A 1 83 ? -20.574 -0.151 17.708 1.00 90.69 83 PRO A O 1
ATOM 663 N N . LEU A 1 84 ? -21.953 -1.610 18.711 1.00 88.19 84 LEU A N 1
ATOM 664 C CA . LEU A 1 84 ? -20.957 -2.208 19.624 1.00 88.19 84 LEU A CA 1
ATOM 665 C C . LEU A 1 84 ? -19.874 -3.027 18.899 1.00 88.19 84 LEU A C 1
ATOM 667 O O . LEU A 1 84 ? -18.915 -3.525 19.491 1.00 88.19 84 LEU A O 1
ATOM 671 N N . ALA A 1 85 ? -20.017 -3.212 17.587 1.00 78.44 85 ALA A N 1
ATOM 672 C CA . ALA A 1 85 ? -19.002 -3.872 16.791 1.00 78.44 85 ALA A CA 1
ATOM 673 C C . ALA A 1 85 ? -17.731 -3.008 16.736 1.00 78.44 85 ALA A C 1
ATOM 675 O O . ALA A 1 85 ? -17.815 -1.789 16.550 1.00 78.44 85 ALA A O 1
ATOM 676 N N . PRO A 1 86 ? -16.530 -3.609 16.833 1.00 73.75 86 PRO A N 1
ATOM 677 C CA . PRO A 1 86 ? -15.311 -2.871 16.568 1.00 73.75 86 PRO A CA 1
ATOM 678 C C . PRO A 1 86 ? -15.387 -2.354 15.133 1.00 73.75 86 PRO A C 1
ATOM 680 O O . PRO A 1 86 ? -15.361 -3.140 14.182 1.00 73.75 86 PRO A O 1
ATOM 683 N N . VAL A 1 87 ? -15.498 -1.029 14.979 1.00 71.62 87 VAL A N 1
ATOM 684 C CA . VAL A 1 87 ? -15.438 -0.371 13.674 1.00 71.62 87 VAL A CA 1
ATOM 685 C C . VAL A 1 87 ? -14.169 -0.876 13.011 1.00 71.62 87 VAL A C 1
ATOM 687 O O . VAL A 1 87 ? -13.063 -0.614 13.498 1.00 71.62 87 VAL A O 1
ATOM 690 N N . LYS A 1 88 ? -14.319 -1.664 11.939 1.00 73.94 88 LYS A N 1
ATOM 691 C CA . LYS A 1 88 ? -13.186 -2.136 11.148 1.00 73.94 88 LYS A CA 1
ATOM 692 C C . LYS A 1 88 ? -12.520 -0.886 10.601 1.00 73.94 88 LYS A C 1
ATOM 694 O O . LYS A 1 88 ? -12.951 -0.348 9.588 1.00 73.94 88 LYS A O 1
ATOM 699 N N . ARG A 1 89 ? -11.490 -0.397 11.297 1.00 70.88 89 ARG A N 1
ATOM 700 C CA . ARG A 1 89 ? -10.662 0.715 10.838 1.00 70.88 89 ARG A CA 1
ATOM 701 C C . ARG A 1 89 ? -9.902 0.211 9.623 1.00 70.88 89 ARG A C 1
ATOM 703 O O . ARG A 1 89 ? -8.779 -0.284 9.731 1.00 70.88 89 ARG A O 1
ATOM 710 N N . THR A 1 90 ? -10.537 0.285 8.460 1.00 75.00 90 THR A N 1
ATOM 711 C CA . THR A 1 90 ? -9.864 0.107 7.186 1.00 75.00 90 THR A CA 1
ATOM 712 C C . THR A 1 90 ? -8.857 1.236 7.104 1.00 75.00 90 THR A C 1
ATOM 714 O O . THR A 1 90 ? -9.219 2.400 6.954 1.00 75.00 90 THR A O 1
ATOM 717 N N . ARG A 1 91 ? -7.573 0.923 7.295 1.00 76.69 91 ARG A N 1
ATOM 718 C CA . ARG A 1 91 ? -6.526 1.912 7.048 1.00 76.69 91 ARG A CA 1
ATOM 719 C C . ARG A 1 91 ? -6.668 2.329 5.589 1.00 76.69 91 ARG A C 1
ATOM 721 O O . ARG A 1 91 ? -6.516 1.477 4.713 1.00 76.69 91 ARG A O 1
ATOM 728 N N . ASN A 1 92 ? -6.944 3.609 5.348 1.00 80.62 92 ASN A N 1
ATOM 729 C CA . ASN A 1 92 ? -6.991 4.196 4.012 1.00 80.62 92 ASN A CA 1
ATOM 730 C C . ASN A 1 92 ? -5.577 4.167 3.419 1.00 80.62 92 ASN A C 1
ATOM 732 O O . ASN A 1 92 ? -4.820 5.133 3.486 1.00 80.62 92 ASN A O 1
ATOM 736 N N . ARG A 1 93 ? -5.169 3.007 2.901 1.00 80.56 93 ARG A N 1
ATOM 737 C CA . ARG A 1 93 ? -3.920 2.867 2.162 1.00 80.56 93 ARG A CA 1
ATOM 738 C C . ARG A 1 93 ? -4.151 3.501 0.800 1.00 80.56 93 ARG A C 1
ATOM 740 O O . ARG A 1 93 ? -5.003 3.028 0.053 1.00 80.56 93 ARG A O 1
ATOM 747 N N . LYS A 1 94 ? -3.391 4.553 0.484 1.00 83.81 94 LYS A N 1
ATOM 748 C CA . LYS A 1 94 ? -3.380 5.143 -0.860 1.00 83.81 94 LYS A CA 1
ATOM 749 C C . LYS A 1 94 ? -3.102 4.021 -1.863 1.00 83.81 94 LYS A C 1
ATOM 751 O O . LYS A 1 94 ? -2.093 3.320 -1.741 1.00 83.81 94 LYS A O 1
ATOM 756 N N . SER A 1 95 ? -4.022 3.800 -2.799 1.00 84.25 95 SER A N 1
ATOM 757 C CA . SER A 1 95 ? -3.825 2.811 -3.854 1.00 84.25 95 SER A CA 1
ATOM 758 C C . SER A 1 95 ? -2.624 3.220 -4.710 1.00 84.25 95 SER A C 1
ATOM 760 O O . SER A 1 95 ? -2.433 4.415 -4.946 1.00 84.25 95 SER A O 1
ATOM 762 N N . PRO A 1 96 ? -1.807 2.266 -5.184 1.00 89.69 96 PRO A N 1
ATOM 763 C CA . PRO A 1 96 ? -0.712 2.587 -6.088 1.00 89.69 96 PRO A CA 1
ATOM 764 C C . PRO A 1 96 ? -1.253 3.298 -7.335 1.00 89.69 96 PRO A C 1
ATOM 766 O O . PRO A 1 96 ? -2.243 2.853 -7.923 1.00 89.69 96 PRO A O 1
ATOM 769 N N . ILE A 1 97 ? -0.593 4.389 -7.732 1.00 89.12 97 ILE A N 1
ATOM 770 C CA . ILE A 1 97 ? -0.917 5.143 -8.948 1.00 89.12 97 ILE A CA 1
ATOM 771 C C . ILE A 1 97 ? -0.676 4.212 -10.136 1.00 89.12 97 ILE A C 1
ATOM 773 O O . ILE A 1 97 ? 0.461 3.896 -10.471 1.00 89.12 97 ILE A O 1
ATOM 777 N N . THR A 1 98 ? -1.755 3.693 -10.710 1.00 93.12 98 THR A N 1
ATOM 778 C CA . THR A 1 98 ? -1.706 2.742 -11.831 1.00 93.12 98 THR A CA 1
ATOM 779 C C . THR A 1 98 ? -2.395 3.284 -13.074 1.00 93.12 98 THR A C 1
ATOM 781 O O . THR A 1 98 ? -2.104 2.809 -14.163 1.00 93.12 98 THR A O 1
ATOM 784 N N . ASN A 1 99 ? -3.245 4.303 -12.945 1.00 93.81 99 ASN A N 1
ATOM 785 C CA . ASN A 1 99 ? -3.810 5.006 -14.091 1.00 93.81 99 ASN A CA 1
ATOM 786 C C . ASN A 1 99 ? -2.746 5.934 -14.678 1.00 93.81 99 ASN A C 1
ATOM 788 O O . ASN A 1 99 ? -2.554 7.048 -14.199 1.00 93.81 99 ASN A O 1
ATOM 792 N N . ILE A 1 100 ? -2.033 5.418 -15.672 1.00 95.00 100 ILE A N 1
ATOM 793 C CA . ILE A 1 100 ? -1.106 6.165 -16.514 1.00 95.00 100 ILE A CA 1
ATOM 794 C C . ILE A 1 100 ? -1.661 6.223 -17.932 1.00 95.00 100 ILE A C 1
ATOM 796 O O . ILE A 1 100 ? -2.353 5.295 -18.370 1.00 95.00 100 ILE A O 1
ATOM 800 N N . ASP A 1 101 ? -1.327 7.304 -18.624 1.00 96.31 101 ASP A N 1
ATOM 801 C CA . ASP A 1 101 ? -1.670 7.488 -20.026 1.00 96.31 101 ASP A CA 1
ATOM 802 C C . ASP A 1 101 ? -1.033 6.399 -20.907 1.00 96.31 101 ASP A C 1
ATOM 804 O O . ASP A 1 101 ? 0.002 5.814 -20.558 1.00 96.31 101 ASP A O 1
ATOM 808 N N . ASP A 1 102 ? -1.664 6.113 -22.043 1.00 96.06 102 ASP A N 1
ATOM 809 C CA . ASP A 1 102 ? -1.197 5.127 -23.016 1.00 96.06 102 ASP A CA 1
ATOM 810 C C . ASP A 1 102 ? 0.210 5.489 -23.527 1.00 96.06 102 ASP A C 1
ATOM 812 O O . ASP A 1 102 ? 1.075 4.615 -23.617 1.00 96.06 102 ASP A O 1
ATOM 816 N N . PHE A 1 103 ? 0.498 6.781 -23.732 1.00 96.31 103 PHE A N 1
ATOM 817 C CA . PHE A 1 103 ? 1.822 7.235 -24.164 1.00 96.31 103 PHE A CA 1
ATOM 818 C C . PHE A 1 103 ? 2.914 6.933 -23.129 1.00 96.31 103 PHE A C 1
ATOM 820 O O . PHE A 1 103 ? 3.967 6.378 -23.459 1.00 96.31 103 PHE A O 1
ATOM 827 N N . THR A 1 104 ? 2.663 7.254 -21.855 1.00 96.06 104 THR A N 1
ATOM 828 C CA . THR A 1 104 ? 3.595 6.947 -20.759 1.00 96.06 104 THR A CA 1
ATOM 829 C C . THR A 1 104 ? 3.793 5.442 -20.621 1.00 96.06 104 THR A C 1
ATOM 831 O O . THR A 1 104 ? 4.910 4.979 -20.393 1.00 96.06 104 THR A O 1
ATOM 834 N N . ARG A 1 105 ? 2.723 4.660 -20.787 1.00 96.12 105 ARG A N 1
ATOM 835 C CA . ARG A 1 105 ? 2.773 3.198 -20.725 1.00 96.12 105 ARG A CA 1
ATOM 836 C C . ARG A 1 105 ? 3.686 2.618 -21.804 1.00 96.12 105 ARG A C 1
ATOM 838 O O . ARG A 1 105 ? 4.545 1.795 -21.482 1.00 96.12 105 ARG A O 1
ATOM 845 N N . ASP A 1 106 ? 3.548 3.075 -23.043 1.00 96.38 106 ASP A N 1
ATOM 846 C CA . ASP A 1 106 ? 4.389 2.635 -24.158 1.00 96.38 106 ASP A CA 1
ATOM 847 C C . ASP A 1 106 ? 5.841 3.093 -23.996 1.00 96.38 106 ASP A C 1
ATOM 849 O O . ASP A 1 106 ? 6.773 2.340 -24.289 1.00 96.38 106 ASP A O 1
ATOM 853 N N . ALA A 1 107 ? 6.065 4.297 -23.466 1.00 97.19 107 ALA A N 1
ATOM 854 C CA . ALA A 1 107 ? 7.406 4.784 -23.164 1.00 97.19 107 ALA A CA 1
ATOM 855 C C . ALA A 1 107 ? 8.108 3.925 -22.094 1.00 97.19 107 ALA A C 1
ATOM 857 O O . ALA A 1 107 ? 9.260 3.527 -22.287 1.00 97.19 107 ALA A O 1
ATOM 858 N N . ILE A 1 108 ? 7.398 3.554 -21.019 1.00 96.56 108 ILE A N 1
ATOM 859 C CA . ILE A 1 108 ? 7.898 2.612 -20.004 1.00 96.56 108 ILE A CA 1
ATOM 860 C C . ILE A 1 108 ? 8.205 1.253 -20.647 1.00 96.56 108 ILE A C 1
ATOM 862 O O . ILE A 1 108 ? 9.262 0.677 -20.385 1.00 96.56 108 ILE A O 1
ATOM 866 N N . ALA A 1 109 ? 7.331 0.742 -21.520 1.00 95.69 109 ALA A N 1
ATOM 867 C CA . ALA A 1 109 ? 7.564 -0.523 -22.217 1.00 95.69 109 ALA A CA 1
ATOM 868 C C . ALA A 1 109 ? 8.842 -0.486 -23.066 1.00 95.69 109 ALA A C 1
ATOM 870 O O . ALA A 1 109 ? 9.655 -1.409 -22.993 1.00 95.69 109 ALA A O 1
ATOM 871 N N . ARG A 1 110 ? 9.068 0.596 -23.821 1.00 95.62 110 ARG A N 1
ATOM 872 C CA . ARG A 1 110 ? 10.292 0.784 -24.617 1.00 95.62 110 ARG A CA 1
ATOM 873 C C . ARG A 1 110 ? 11.545 0.790 -23.745 1.00 95.62 110 ARG A C 1
ATOM 875 O O . ARG A 1 110 ? 12.508 0.108 -24.084 1.00 95.62 110 ARG A O 1
ATOM 882 N N . LYS A 1 111 ? 11.524 1.487 -22.604 1.00 94.75 111 LYS A N 1
ATOM 883 C CA . LYS A 1 111 ? 12.639 1.495 -21.640 1.00 94.75 111 LYS A CA 1
ATOM 884 C C . LYS A 1 111 ? 12.936 0.101 -21.098 1.00 94.75 111 LYS A C 1
ATOM 886 O O . LYS A 1 111 ? 14.083 -0.332 -21.084 1.00 94.75 111 LYS A O 1
ATOM 891 N N . VAL A 1 112 ? 11.897 -0.642 -20.731 1.00 93.81 112 VAL A N 1
ATOM 892 C CA . VAL A 1 112 ? 12.019 -2.030 -20.269 1.00 93.81 112 VAL A CA 1
ATOM 893 C C . VAL A 1 112 ? 12.627 -2.935 -21.346 1.00 93.81 112 VAL A C 1
ATOM 895 O O . VAL A 1 112 ? 13.511 -3.742 -21.049 1.00 93.81 112 VAL A O 1
ATOM 898 N N . HIS A 1 113 ? 12.185 -2.799 -22.598 1.00 91.12 113 HIS A N 1
ATOM 899 C CA . HIS A 1 113 ? 12.748 -3.543 -23.723 1.00 91.12 113 HIS A CA 1
ATOM 900 C C . HIS A 1 113 ? 14.207 -3.173 -23.991 1.00 91.12 113 HIS A C 1
ATOM 902 O O . HIS A 1 113 ? 15.014 -4.077 -24.197 1.00 91.12 113 HIS A O 1
ATOM 908 N N . ALA A 1 114 ? 14.558 -1.887 -23.925 1.00 89.81 114 ALA A N 1
ATOM 909 C CA . ALA A 1 114 ? 15.935 -1.422 -24.062 1.00 89.81 114 ALA A CA 1
ATOM 910 C C . ALA A 1 114 ? 16.841 -2.047 -22.990 1.00 89.81 114 ALA A C 1
ATOM 912 O O . ALA A 1 114 ? 17.895 -2.583 -23.321 1.00 89.81 114 ALA A O 1
ATOM 913 N N . TYR A 1 115 ? 16.384 -2.085 -21.735 1.00 86.69 115 TYR A N 1
ATOM 914 C CA . TYR A 1 115 ? 17.085 -2.762 -20.645 1.00 86.69 115 TYR A CA 1
ATOM 915 C C . TYR A 1 115 ? 17.298 -4.255 -20.913 1.00 86.69 115 TYR A C 1
ATOM 917 O O . TYR A 1 115 ? 18.407 -4.764 -20.765 1.00 86.69 115 TYR A O 1
ATOM 925 N N . ASN A 1 116 ? 16.248 -4.970 -21.323 1.00 83.12 116 ASN A N 1
ATOM 926 C CA . ASN A 1 116 ? 16.341 -6.406 -21.594 1.00 83.12 116 ASN A CA 1
ATOM 927 C C . ASN A 1 116 ? 17.269 -6.698 -22.790 1.00 83.12 116 ASN A C 1
ATOM 929 O O . ASN A 1 116 ? 18.073 -7.627 -22.759 1.00 83.12 116 ASN A O 1
ATOM 933 N N . PHE A 1 117 ? 17.203 -5.866 -23.830 1.00 80.31 117 PHE A N 1
ATOM 934 C CA . PHE A 1 117 ? 18.044 -5.982 -25.017 1.00 80.31 117 PHE A CA 1
ATOM 935 C C . PHE A 1 117 ? 19.521 -5.713 -24.713 1.00 80.31 117 PHE A C 1
ATOM 937 O O . PHE A 1 117 ? 20.374 -6.516 -25.090 1.00 80.31 117 PHE A O 1
ATOM 944 N N . GLN A 1 118 ? 19.823 -4.638 -23.977 1.00 76.00 118 GLN A N 1
ATOM 945 C CA . GLN A 1 118 ? 21.186 -4.327 -23.546 1.00 76.00 118 GLN A CA 1
ATOM 946 C C . GLN A 1 118 ? 21.769 -5.473 -22.719 1.00 76.00 118 GLN A C 1
ATOM 948 O O . GLN A 1 118 ? 22.860 -5.948 -23.025 1.00 76.00 118 GLN A O 1
ATOM 953 N N . VAL A 1 119 ? 21.026 -5.984 -21.731 1.00 69.38 119 VAL A N 1
ATOM 954 C CA . VAL A 1 119 ? 21.487 -7.118 -20.918 1.00 69.38 119 VAL A CA 1
ATOM 955 C C . VAL A 1 119 ? 21.837 -8.320 -21.798 1.00 69.38 119 VAL A C 1
ATOM 957 O O . VAL A 1 119 ? 22.900 -8.901 -21.608 1.00 69.38 119 VAL A O 1
ATOM 960 N N . ASN A 1 120 ? 21.018 -8.662 -22.797 1.00 68.00 120 ASN A N 1
ATOM 961 C CA . ASN A 1 120 ? 21.301 -9.798 -23.683 1.00 68.00 120 ASN A CA 1
ATOM 962 C C . ASN A 1 120 ? 22.538 -9.587 -24.573 1.00 68.00 120 ASN A C 1
ATOM 964 O O . ASN A 1 120 ? 23.314 -10.523 -24.760 1.00 68.00 120 ASN A O 1
ATOM 968 N N . ILE A 1 121 ? 22.759 -8.378 -25.099 1.00 71.12 121 ILE A N 1
ATOM 969 C CA . ILE A 1 121 ? 23.946 -8.082 -25.919 1.00 71.12 121 ILE A CA 1
ATOM 970 C C . ILE A 1 121 ? 25.217 -8.087 -25.068 1.00 71.12 121 ILE A C 1
ATOM 972 O O . ILE A 1 121 ? 26.200 -8.746 -25.416 1.00 71.12 121 ILE A O 1
ATOM 976 N N . TYR A 1 122 ? 25.212 -7.359 -23.951 1.00 62.03 122 TYR A N 1
ATOM 977 C CA . TYR A 1 122 ? 26.413 -7.171 -23.141 1.00 62.03 122 TYR A CA 1
ATOM 978 C C . TYR A 1 122 ? 26.794 -8.434 -22.358 1.00 62.03 122 TYR A C 1
ATOM 980 O O . TYR A 1 122 ? 27.985 -8.723 -22.253 1.00 62.03 122 TYR A O 1
ATOM 988 N N . MET A 1 123 ? 25.825 -9.244 -21.906 1.00 63.44 123 MET A N 1
ATOM 989 C CA . MET A 1 123 ? 26.103 -10.533 -21.245 1.00 63.44 123 MET A CA 1
ATOM 990 C C . MET A 1 123 ? 26.841 -11.521 -22.156 1.00 63.44 123 MET A C 1
ATOM 992 O O . MET A 1 123 ? 27.655 -12.301 -21.666 1.00 63.44 123 MET A O 1
ATOM 996 N N . ASN A 1 124 ? 26.593 -11.478 -23.468 1.00 63.09 124 ASN A N 1
ATOM 997 C CA . ASN A 1 124 ? 27.265 -12.363 -24.421 1.00 63.09 124 ASN A CA 1
ATOM 998 C C . ASN A 1 124 ? 28.681 -11.892 -24.771 1.00 63.09 124 ASN A C 1
ATOM 1000 O O . ASN A 1 124 ? 29.533 -12.719 -25.085 1.00 63.09 124 ASN A O 1
ATOM 1004 N N . LYS A 1 125 ? 28.944 -10.580 -24.718 1.00 63.84 125 LYS A N 1
ATOM 1005 C CA . LYS A 1 125 ? 30.228 -10.008 -25.148 1.00 63.84 125 LYS A CA 1
ATOM 1006 C C . LYS A 1 125 ? 31.222 -9.794 -24.002 1.00 63.84 125 LYS A C 1
ATOM 1008 O O . LYS A 1 125 ? 32.416 -9.972 -24.205 1.00 63.84 125 LYS A O 1
ATOM 1013 N N . TYR A 1 126 ? 30.751 -9.444 -22.804 1.00 59.22 126 TYR A N 1
ATOM 1014 C CA . TYR A 1 126 ? 31.605 -9.104 -21.660 1.00 59.22 126 TYR A CA 1
ATOM 1015 C C . TYR A 1 126 ? 31.018 -9.659 -20.359 1.00 59.22 126 TYR A C 1
ATOM 1017 O O . TYR A 1 126 ? 30.476 -8.930 -19.530 1.00 59.22 126 TYR A O 1
ATOM 1025 N N . LYS A 1 127 ? 31.145 -10.976 -20.172 1.00 60.72 127 LYS A N 1
ATOM 1026 C CA . LYS A 1 127 ? 30.608 -11.708 -19.011 1.00 60.72 127 LYS A CA 1
ATOM 1027 C C . LYS A 1 127 ? 31.167 -11.235 -17.652 1.00 60.72 127 LYS A C 1
ATOM 1029 O O . LYS A 1 127 ? 30.565 -11.556 -16.636 1.00 60.72 127 LYS A O 1
ATOM 1034 N N . SER A 1 128 ? 32.280 -10.489 -17.617 1.00 55.78 128 SER A N 1
ATOM 1035 C CA . SER A 1 128 ? 32.946 -10.054 -16.375 1.00 55.78 128 SER A CA 1
ATOM 1036 C C . SER A 1 128 ? 32.786 -8.573 -16.008 1.00 55.78 128 SER A C 1
ATOM 1038 O O . SER A 1 128 ? 33.152 -8.206 -14.899 1.00 55.78 128 SER A O 1
ATOM 1040 N N . LEU A 1 129 ? 32.275 -7.712 -16.900 1.00 51.94 129 LEU A N 1
ATOM 1041 C CA . LEU A 1 129 ? 32.347 -6.249 -16.713 1.00 51.94 129 LEU A CA 1
ATOM 1042 C C . LEU A 1 129 ? 31.008 -5.569 -16.406 1.00 51.94 129 LEU A C 1
ATOM 1044 O O . LEU A 1 129 ? 31.000 -4.392 -16.058 1.00 51.94 129 LEU A O 1
ATOM 1048 N N . LEU A 1 130 ? 29.876 -6.270 -16.519 1.00 52.19 130 LEU A N 1
ATOM 1049 C CA . LEU A 1 130 ? 28.560 -5.632 -16.434 1.00 52.19 130 LEU A CA 1
ATOM 1050 C C . LEU A 1 130 ? 27.575 -6.415 -15.553 1.00 52.19 130 LEU A C 1
ATOM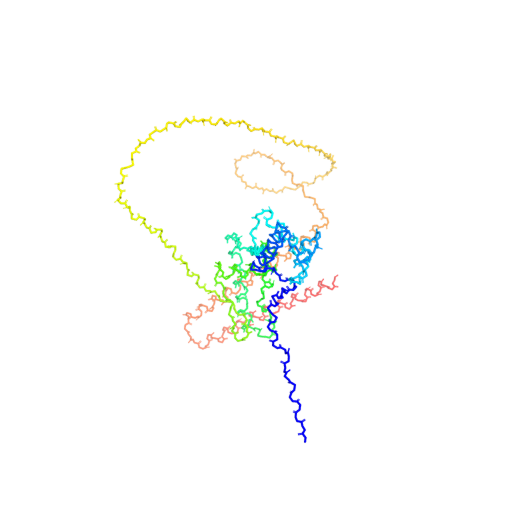 1052 O O . LEU A 1 130 ? 26.531 -6.879 -16.007 1.00 52.19 130 LEU A O 1
ATOM 1056 N N . ASP A 1 131 ? 27.846 -6.466 -14.249 1.00 58.03 131 ASP A N 1
ATOM 1057 C CA . ASP A 1 131 ? 26.864 -6.866 -13.222 1.00 58.03 131 ASP A CA 1
ATOM 1058 C C . ASP A 1 131 ? 25.795 -5.780 -12.975 1.00 58.03 131 ASP A C 1
ATOM 1060 O O . ASP A 1 131 ? 25.190 -5.684 -11.905 1.00 58.03 131 ASP A O 1
ATOM 1064 N N . LYS A 1 132 ? 25.504 -4.935 -13.976 1.00 66.12 132 LYS A N 1
ATOM 1065 C CA . LYS A 1 132 ? 24.394 -3.982 -13.900 1.00 66.12 132 LYS A CA 1
ATOM 1066 C C . LYS A 1 132 ? 23.088 -4.732 -14.159 1.00 66.12 132 LYS A C 1
ATOM 1068 O O . LYS A 1 132 ? 22.518 -4.712 -15.248 1.00 66.12 132 LYS A O 1
ATOM 1073 N N . HIS A 1 133 ? 22.642 -5.463 -13.145 1.00 69.50 133 HIS A N 1
ATOM 1074 C CA . HIS A 1 133 ? 21.392 -6.203 -13.176 1.00 69.50 133 HIS A CA 1
ATOM 1075 C C . HIS A 1 133 ? 20.194 -5.258 -13.255 1.00 69.50 133 HIS A C 1
ATOM 1077 O O . HIS A 1 133 ? 20.159 -4.210 -12.603 1.00 69.50 133 HIS A O 1
ATOM 1083 N N . PHE A 1 134 ? 19.175 -5.671 -14.016 1.00 83.19 134 PHE A N 1
ATOM 1084 C CA . PHE A 1 134 ? 17.887 -4.991 -14.025 1.00 83.19 134 PHE A CA 1
ATOM 1085 C C . PHE A 1 134 ? 17.355 -4.907 -12.592 1.00 83.19 134 PHE A C 1
ATOM 1087 O O . PHE A 1 134 ? 16.968 -5.911 -11.990 1.00 83.19 134 PHE A O 1
ATOM 1094 N N . THR A 1 135 ? 17.337 -3.693 -12.054 1.00 89.44 135 THR A N 1
ATOM 1095 C CA . THR A 1 135 ? 16.839 -3.406 -10.714 1.00 89.44 135 THR A CA 1
ATOM 1096 C C . THR A 1 135 ? 15.664 -2.458 -10.846 1.00 89.44 135 THR A C 1
ATOM 1098 O O . THR A 1 135 ? 15.741 -1.457 -11.555 1.00 89.44 135 THR A O 1
ATOM 1101 N N . MET A 1 136 ? 14.565 -2.754 -10.151 1.00 92.88 136 MET A N 1
ATOM 1102 C CA . MET A 1 136 ? 13.351 -1.940 -10.247 1.00 92.88 136 MET A CA 1
ATOM 1103 C C . MET A 1 136 ? 13.589 -0.485 -9.814 1.00 92.88 136 MET A C 1
ATOM 1105 O O . MET A 1 136 ? 12.977 0.419 -10.372 1.00 92.88 136 MET A O 1
ATOM 1109 N N . ALA A 1 137 ? 14.499 -0.259 -8.862 1.00 94.31 137 ALA A N 1
ATOM 1110 C CA . ALA A 1 137 ? 14.916 1.077 -8.447 1.00 94.31 137 ALA A CA 1
ATOM 1111 C C . ALA A 1 137 ? 15.573 1.864 -9.593 1.00 94.31 137 ALA A C 1
ATOM 1113 O O . ALA A 1 137 ? 15.206 3.009 -9.819 1.00 94.31 137 ALA A O 1
ATOM 1114 N N . ALA A 1 138 ? 16.467 1.238 -10.368 1.00 92.69 138 ALA A N 1
ATOM 1115 C CA . ALA A 1 138 ? 17.120 1.891 -11.504 1.00 92.69 138 ALA A CA 1
ATOM 1116 C C . ALA A 1 138 ? 16.110 2.275 -12.597 1.00 92.69 138 ALA A C 1
ATOM 1118 O O . ALA A 1 138 ? 16.101 3.412 -13.059 1.00 92.69 138 ALA A O 1
ATOM 1119 N N . LEU A 1 139 ? 15.195 1.358 -12.942 1.00 94.50 139 LEU A N 1
ATOM 1120 C CA . LEU A 1 139 ? 14.123 1.661 -13.894 1.00 94.50 139 LEU A CA 1
ATOM 1121 C C . LEU A 1 139 ? 13.201 2.774 -13.374 1.00 94.50 139 LEU A C 1
ATOM 1123 O O . LEU A 1 139 ? 12.738 3.599 -14.156 1.00 94.50 139 LEU A O 1
ATOM 1127 N N . LEU A 1 140 ? 12.911 2.792 -12.070 1.00 96.50 140 LEU A N 1
ATOM 1128 C CA . LEU A 1 140 ? 12.067 3.816 -11.462 1.00 96.50 140 LEU A CA 1
ATOM 1129 C C . LEU A 1 140 ? 12.702 5.203 -11.565 1.00 96.50 140 LEU A C 1
ATOM 1131 O O . LEU A 1 140 ? 11.997 6.139 -11.929 1.00 96.50 140 LEU A O 1
ATOM 1135 N N . GLU A 1 141 ? 13.992 5.332 -11.257 1.00 96.50 141 GLU A N 1
ATOM 1136 C CA . GLU A 1 141 ? 14.698 6.610 -11.372 1.00 96.50 141 GLU A CA 1
ATOM 1137 C C . GLU A 1 141 ? 14.755 7.087 -12.828 1.00 96.50 141 GLU A C 1
ATOM 1139 O O . GLU A 1 141 ? 14.425 8.238 -13.092 1.00 96.50 141 GLU A O 1
ATOM 1144 N N . GLU A 1 142 ? 15.007 6.204 -13.798 1.00 95.56 142 GLU A N 1
ATOM 1145 C CA . GLU A 1 142 ? 14.903 6.583 -15.217 1.00 95.56 142 GLU A CA 1
ATOM 1146 C C . GLU A 1 142 ? 13.488 7.009 -15.621 1.00 95.56 142 GLU A C 1
ATOM 1148 O O . GLU A 1 142 ? 13.313 8.003 -16.318 1.00 95.56 142 GLU A O 1
ATOM 1153 N N . CYS A 1 143 ? 12.450 6.298 -15.169 1.00 96.50 143 CYS A N 1
ATOM 1154 C CA . CYS A 1 143 ? 11.067 6.674 -15.472 1.00 96.50 143 CYS A CA 1
ATOM 1155 C C . CYS A 1 143 ? 10.677 8.011 -14.821 1.00 96.50 143 CYS A C 1
ATOM 1157 O O . CYS A 1 143 ? 9.851 8.742 -15.369 1.00 96.50 143 CYS A O 1
ATOM 1159 N N . LYS A 1 144 ? 11.234 8.338 -13.651 1.00 97.06 144 LYS A N 1
ATOM 1160 C CA . LYS A 1 144 ? 11.031 9.639 -13.004 1.00 97.06 144 LYS A CA 1
ATOM 1161 C C . LYS A 1 144 ? 11.713 10.752 -13.788 1.00 97.06 144 LYS A C 1
ATOM 1163 O O . LYS A 1 144 ? 11.057 11.748 -14.070 1.00 97.06 144 LYS A O 1
ATOM 1168 N N . THR A 1 145 ? 12.980 10.560 -14.146 1.00 97.12 145 THR A N 1
ATOM 1169 C CA . THR A 1 145 ? 13.790 11.564 -14.845 1.00 97.12 145 THR A CA 1
ATOM 1170 C C . THR A 1 145 ? 13.278 11.815 -16.260 1.00 97.12 145 THR A C 1
ATOM 1172 O O . THR A 1 145 ? 13.062 12.963 -16.630 1.00 97.12 145 THR A O 1
ATOM 1175 N N . ASP A 1 146 ? 12.999 10.758 -17.025 1.00 96.62 146 ASP A N 1
ATOM 1176 C CA . ASP A 1 146 ? 12.687 10.892 -18.452 1.00 96.62 146 ASP A CA 1
ATOM 1177 C C . ASP A 1 146 ? 11.198 11.127 -18.728 1.00 96.62 146 ASP A C 1
ATOM 1179 O O . ASP A 1 146 ? 10.842 11.789 -19.699 1.00 96.62 146 ASP A O 1
ATOM 1183 N N . LEU A 1 147 ? 10.309 10.542 -17.913 1.00 96.12 147 LEU A N 1
ATOM 1184 C CA . LEU A 1 147 ? 8.858 10.549 -18.158 1.00 96.12 147 LEU A CA 1
ATOM 1185 C C . LEU A 1 147 ? 8.071 11.338 -17.106 1.00 96.12 147 LEU A C 1
ATOM 1187 O O . LEU A 1 147 ? 6.844 11.401 -17.189 1.00 96.12 147 LEU A O 1
ATOM 1191 N N . GLY A 1 148 ? 8.732 11.886 -16.081 1.00 96.50 148 GLY A N 1
ATOM 1192 C CA . GLY A 1 148 ? 8.053 12.562 -14.974 1.00 96.50 148 GLY A CA 1
ATOM 1193 C C . GLY A 1 148 ? 7.146 11.631 -14.158 1.00 96.50 148 GLY A C 1
ATOM 1194 O O . GLY A 1 148 ? 6.129 12.068 -13.610 1.00 96.50 148 GLY A O 1
ATOM 1195 N N . PHE A 1 149 ? 7.455 10.330 -14.093 1.00 96.69 149 PHE A N 1
ATOM 1196 C CA . PHE A 1 149 ? 6.605 9.345 -13.419 1.00 96.69 149 PHE A CA 1
ATOM 1197 C C . PHE A 1 149 ? 6.519 9.593 -11.901 1.00 96.69 149 PHE A C 1
ATOM 1199 O O . PHE A 1 149 ? 7.488 9.419 -11.171 1.00 96.69 149 PHE A O 1
ATOM 1206 N N . LYS A 1 150 ? 5.325 9.923 -11.388 1.00 95.81 150 LYS A N 1
ATOM 1207 C CA . LYS A 1 150 ? 5.093 10.248 -9.959 1.00 95.81 150 LYS A CA 1
ATOM 1208 C C . LYS A 1 150 ? 4.822 9.036 -9.051 1.00 95.81 150 LYS A C 1
ATOM 1210 O O . LYS A 1 150 ? 4.524 9.201 -7.868 1.00 95.81 150 LYS A O 1
ATOM 1215 N N . GLY A 1 151 ? 4.841 7.816 -9.588 1.00 95.19 151 GLY A N 1
ATOM 1216 C CA . GLY A 1 151 ? 4.547 6.606 -8.817 1.00 95.19 151 GLY A CA 1
ATOM 1217 C C . GLY A 1 151 ? 5.730 6.101 -7.981 1.00 95.19 151 GLY A C 1
ATOM 1218 O O . GLY A 1 151 ? 6.873 6.512 -8.143 1.00 95.19 151 GLY A O 1
ATOM 1219 N N . CYS A 1 152 ? 5.456 5.149 -7.089 1.00 95.56 152 CYS A N 1
ATOM 1220 C CA . CYS A 1 152 ? 6.466 4.375 -6.366 1.00 95.56 152 CYS A CA 1
ATOM 1221 C C . CYS A 1 152 ? 6.804 3.048 -7.074 1.00 95.56 152 CYS A C 1
ATOM 1223 O O . CYS A 1 152 ? 6.145 2.642 -8.039 1.00 95.56 152 CYS A O 1
ATOM 1225 N N . GLU A 1 153 ? 7.783 2.313 -6.541 1.00 95.56 153 GLU A N 1
ATOM 1226 C CA . GLU A 1 153 ? 8.203 1.006 -7.065 1.00 95.56 153 GLU A CA 1
ATOM 1227 C C . GLU A 1 153 ? 7.030 0.011 -7.185 1.00 95.56 153 GLU A C 1
ATOM 1229 O O . GLU A 1 153 ? 6.890 -0.703 -8.178 1.00 95.56 153 GLU A O 1
ATOM 1234 N N . LYS A 1 154 ? 6.129 -0.003 -6.191 1.00 95.25 154 LYS A N 1
ATOM 1235 C CA . LYS A 1 154 ? 4.958 -0.896 -6.181 1.00 95.25 154 LYS A CA 1
ATOM 1236 C C . LYS A 1 154 ? 3.981 -0.580 -7.313 1.00 95.25 154 LYS A C 1
ATOM 1238 O O . LYS A 1 154 ? 3.441 -1.508 -7.912 1.00 95.25 154 LYS A O 1
ATOM 1243 N N . SER A 1 155 ? 3.757 0.700 -7.616 1.00 96.19 155 SER A N 1
ATOM 1244 C CA . SER A 1 155 ? 2.946 1.110 -8.772 1.00 96.19 155 SER A CA 1
ATOM 1245 C C . SER A 1 155 ? 3.601 0.727 -10.087 1.00 96.19 155 SER A C 1
ATOM 1247 O O . SER A 1 155 ? 2.925 0.144 -10.928 1.00 96.19 155 SE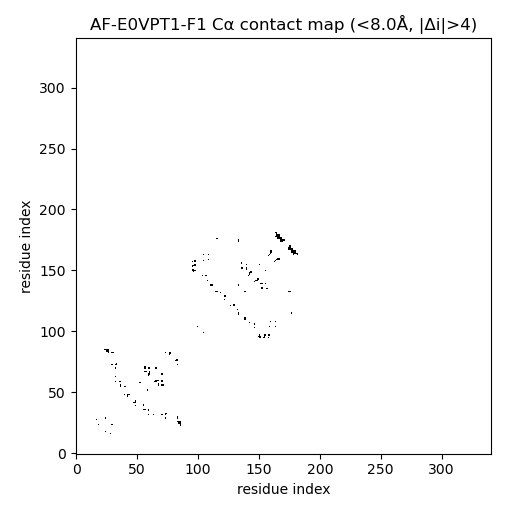R A O 1
ATOM 1249 N N . LEU A 1 156 ? 4.907 0.974 -10.240 1.00 96.44 156 LEU A N 1
ATOM 1250 C CA . LEU A 1 156 ? 5.632 0.610 -11.456 1.00 96.44 156 LEU A CA 1
ATOM 1251 C C . LEU A 1 156 ? 5.567 -0.903 -11.696 1.00 96.44 156 LEU A C 1
ATOM 1253 O O . LEU A 1 156 ? 5.194 -1.349 -12.776 1.00 96.44 156 LEU A O 1
ATOM 1257 N N . ARG A 1 157 ? 5.797 -1.709 -10.653 1.00 95.56 157 ARG A N 1
ATOM 1258 C CA . ARG A 1 157 ? 5.634 -3.168 -10.712 1.00 95.56 157 ARG A CA 1
ATOM 1259 C C . ARG A 1 157 ? 4.212 -3.577 -11.105 1.00 95.56 157 ARG A C 1
ATOM 1261 O O . ARG A 1 157 ? 4.044 -4.492 -11.907 1.00 95.56 157 ARG A O 1
ATOM 1268 N N . ALA A 1 158 ? 3.194 -2.915 -10.555 1.00 95.38 158 ALA A N 1
ATOM 1269 C CA . ALA A 1 158 ? 1.802 -3.193 -10.892 1.00 95.38 158 ALA A CA 1
ATOM 1270 C C . ALA A 1 158 ? 1.480 -2.851 -12.356 1.00 95.38 158 ALA A C 1
ATOM 1272 O O . ALA A 1 158 ? 0.780 -3.628 -13.001 1.00 95.38 158 ALA A O 1
ATOM 1273 N N . ILE A 1 159 ? 2.009 -1.745 -12.886 1.00 95.88 159 ILE A N 1
ATOM 1274 C CA . ILE A 1 159 ? 1.888 -1.360 -14.300 1.00 95.88 159 ILE A CA 1
ATOM 1275 C C . ILE A 1 159 ? 2.556 -2.416 -15.189 1.00 95.88 159 ILE A C 1
ATOM 1277 O O . ILE A 1 159 ? 1.907 -2.971 -16.077 1.00 95.88 159 ILE A O 1
ATOM 1281 N N . LEU A 1 160 ? 3.811 -2.768 -14.892 1.00 95.38 160 LEU A N 1
ATOM 1282 C CA . LEU A 1 160 ? 4.570 -3.772 -15.640 1.00 95.38 160 LEU A CA 1
ATOM 1283 C C . LEU A 1 160 ? 3.826 -5.110 -15.708 1.00 95.38 160 LEU A C 1
ATOM 1285 O O . LEU A 1 160 ? 3.670 -5.673 -16.787 1.00 95.38 160 LEU A O 1
ATOM 1289 N N . GLN A 1 161 ? 3.304 -5.589 -14.577 1.00 94.12 161 GLN A N 1
ATOM 1290 C CA . GLN A 1 161 ? 2.616 -6.879 -14.508 1.00 94.12 161 GLN A CA 1
ATOM 1291 C C . GLN A 1 161 ? 1.211 -6.855 -15.113 1.00 94.12 161 GLN A C 1
ATOM 1293 O O . GLN A 1 161 ? 0.847 -7.769 -15.852 1.00 94.12 161 GLN A O 1
ATOM 1298 N N . LYS A 1 162 ? 0.396 -5.848 -14.776 1.00 93.38 162 LYS A N 1
ATOM 1299 C CA . LYS A 1 162 ? -1.033 -5.838 -15.122 1.00 93.38 162 LYS A CA 1
ATOM 1300 C C . LYS A 1 162 ? -1.313 -5.245 -16.497 1.00 93.38 162 LYS A C 1
ATOM 1302 O O . LYS A 1 162 ? -2.209 -5.736 -17.173 1.00 93.38 162 LYS A O 1
ATOM 1307 N N . GLN A 1 163 ? -0.600 -4.186 -16.875 1.00 93.69 163 GLN A N 1
ATOM 1308 C CA . GLN A 1 163 ? -0.882 -3.430 -18.100 1.00 93.69 163 GLN A CA 1
ATOM 1309 C C . GLN A 1 163 ? 0.026 -3.825 -19.255 1.00 93.69 163 GLN A C 1
ATOM 1311 O O . GLN A 1 163 ? -0.430 -3.840 -20.390 1.00 93.69 163 GLN A O 1
ATOM 1316 N N . LEU A 1 164 ? 1.288 -4.152 -18.966 1.00 93.38 164 LEU A N 1
ATOM 1317 C CA . LEU A 1 164 ? 2.284 -4.490 -19.986 1.00 93.38 164 LEU A CA 1
ATOM 1318 C C . LEU A 1 164 ? 2.547 -5.999 -20.110 1.00 93.38 164 LEU A C 1
ATOM 1320 O O . LEU A 1 164 ? 3.060 -6.459 -21.127 1.00 93.38 164 LEU A O 1
ATOM 1324 N N . GLY A 1 165 ? 2.163 -6.784 -19.099 1.00 94.06 165 GLY A N 1
ATOM 1325 C CA . GLY A 1 165 ? 2.305 -8.241 -19.101 1.00 94.06 165 GLY A CA 1
ATOM 1326 C C . GLY A 1 165 ? 3.708 -8.746 -18.778 1.00 94.06 165 GLY A C 1
ATOM 1327 O O . GLY A 1 165 ? 3.985 -9.927 -18.968 1.00 94.06 165 GLY A O 1
ATOM 1328 N N . PHE A 1 166 ? 4.599 -7.899 -18.270 1.00 94.06 166 PHE A N 1
ATOM 1329 C CA . PHE A 1 166 ? 5.921 -8.326 -17.826 1.00 94.06 166 PHE A CA 1
ATOM 1330 C C . PHE A 1 166 ? 5.838 -9.086 -16.502 1.00 94.06 166 PHE A C 1
ATOM 1332 O O . PHE A 1 166 ? 5.304 -8.597 -15.506 1.00 94.06 166 PHE A O 1
ATOM 1339 N N . VAL A 1 167 ? 6.408 -10.288 -16.471 1.00 92.06 167 VAL A N 1
ATOM 1340 C CA . VAL A 1 167 ? 6.494 -11.125 -15.277 1.00 92.06 167 VAL A CA 1
ATOM 1341 C C . VAL A 1 167 ? 7.952 -11.333 -14.904 1.00 92.06 167 VAL A C 1
ATOM 1343 O O . VAL A 1 167 ? 8.787 -11.704 -15.723 1.00 92.06 167 VAL A O 1
ATOM 1346 N N . PHE A 1 168 ? 8.234 -11.105 -13.626 1.00 89.81 168 PHE A N 1
ATOM 1347 C CA . PHE A 1 168 ? 9.522 -11.387 -13.015 1.00 89.81 168 PHE A CA 1
ATOM 1348 C C . PHE A 1 168 ? 9.617 -12.883 -12.738 1.00 89.81 168 PHE A C 1
ATOM 1350 O O . PHE A 1 168 ? 8.830 -13.408 -11.949 1.00 89.81 168 PHE A O 1
ATOM 1357 N N . LYS A 1 169 ? 10.570 -13.563 -13.373 1.00 89.25 169 LYS A N 1
ATOM 1358 C CA . LYS A 1 169 ? 10.907 -14.956 -13.072 1.00 89.25 169 LYS A CA 1
ATOM 1359 C C . LYS A 1 169 ? 12.324 -15.036 -12.530 1.00 89.25 169 LYS A C 1
ATOM 1361 O O . LYS A 1 169 ? 13.214 -14.326 -12.986 1.00 89.25 169 LYS A O 1
ATOM 1366 N N . LYS A 1 170 ? 12.535 -15.912 -11.552 1.00 88.69 170 LYS A N 1
ATOM 1367 C CA . LYS A 1 170 ? 13.872 -16.245 -11.066 1.00 88.69 170 LYS A CA 1
ATOM 1368 C C . LYS A 1 170 ? 14.406 -17.382 -11.939 1.00 88.69 170 LYS A C 1
ATOM 1370 O O . LYS A 1 170 ? 13.799 -18.446 -11.972 1.00 88.69 170 LYS A O 1
ATOM 1375 N N . VAL A 1 171 ? 15.490 -17.132 -12.664 1.00 83.56 171 VAL A N 1
ATOM 1376 C CA . VAL A 1 171 ? 16.183 -18.105 -13.518 1.00 83.56 171 VAL A CA 1
ATOM 1377 C C . VAL A 1 171 ? 17.644 -18.100 -13.086 1.00 83.56 171 VAL A C 1
ATOM 1379 O O . VAL A 1 171 ? 18.271 -17.042 -13.094 1.00 83.56 171 VAL A O 1
ATOM 1382 N N . ASP A 1 172 ? 18.160 -19.245 -12.641 1.00 82.06 172 ASP A N 1
ATOM 1383 C CA . ASP A 1 172 ? 19.548 -19.413 -12.175 1.00 82.06 172 ASP A CA 1
ATOM 1384 C C . ASP A 1 172 ? 19.954 -18.404 -11.090 1.00 82.06 172 ASP A C 1
ATOM 1386 O O . ASP A 1 172 ? 20.983 -17.738 -11.164 1.00 82.06 172 ASP A O 1
ATOM 1390 N N . ASN A 1 173 ? 19.083 -18.222 -10.094 1.00 79.19 173 ASN A N 1
ATOM 1391 C CA . ASN A 1 173 ? 19.212 -17.216 -9.034 1.00 79.19 173 ASN A CA 1
ATOM 1392 C C . ASN A 1 173 ? 19.185 -15.744 -9.474 1.00 79.19 173 ASN A C 1
ATOM 1394 O O . ASN A 1 173 ? 19.238 -14.864 -8.616 1.00 79.19 173 ASN A O 1
ATOM 1398 N N . LYS A 1 174 ? 18.977 -15.459 -10.762 1.00 75.44 174 LYS A N 1
ATOM 1399 C CA . LYS A 1 174 ? 18.869 -14.103 -11.309 1.00 75.44 174 LYS A CA 1
ATOM 1400 C C . LYS A 1 174 ? 17.416 -13.770 -11.654 1.00 75.44 174 LYS A C 1
ATOM 1402 O O . LYS A 1 174 ? 16.663 -14.609 -12.147 1.00 75.44 174 LYS A O 1
ATOM 1407 N N . LEU A 1 175 ? 16.989 -12.539 -11.376 1.00 76.25 175 LEU A N 1
ATOM 1408 C CA . LEU A 1 175 ? 15.669 -12.041 -11.773 1.00 76.25 175 LEU A CA 1
ATOM 1409 C C . LEU A 1 175 ? 15.700 -11.678 -13.261 1.00 76.25 175 LEU A C 1
ATOM 1411 O O . LEU A 1 175 ? 16.337 -10.704 -13.650 1.00 76.25 175 LEU A O 1
ATOM 1415 N N . LYS A 1 176 ? 15.005 -12.462 -14.087 1.00 82.38 176 LYS A N 1
ATOM 1416 C CA . LYS A 1 176 ? 14.774 -12.171 -15.504 1.00 82.38 176 LYS A CA 1
ATOM 1417 C C . LYS A 1 176 ? 13.365 -11.626 -15.695 1.00 82.38 176 LYS A C 1
ATOM 1419 O O . LYS A 1 176 ? 12.416 -12.040 -15.020 1.00 82.38 176 LYS A O 1
ATOM 1424 N N . LEU A 1 177 ? 13.235 -10.682 -16.619 1.00 86.44 177 LEU A N 1
ATOM 1425 C CA . LEU A 1 177 ? 11.954 -10.115 -17.001 1.00 86.44 177 LEU A CA 1
ATOM 1426 C C . LEU A 1 177 ? 11.484 -10.767 -18.299 1.00 86.44 177 LEU A C 1
ATOM 1428 O O . LEU A 1 177 ? 12.117 -10.617 -19.342 1.00 86.44 177 LEU A O 1
ATOM 1432 N N . GLU A 1 178 ? 10.365 -11.477 -18.238 1.00 85.81 178 GLU A N 1
ATOM 1433 C CA . GLU A 1 178 ? 9.746 -12.085 -19.412 1.00 85.81 178 GLU A CA 1
ATOM 1434 C C . GLU A 1 178 ? 8.441 -11.371 -19.738 1.00 85.81 178 GLU A C 1
ATOM 1436 O O . GLU A 1 178 ? 7.600 -11.154 -18.862 1.00 85.81 178 GLU A O 1
ATOM 1441 N N . GLN A 1 179 ? 8.238 -11.032 -21.007 1.00 88.00 179 GLN A N 1
ATOM 1442 C CA . GLN A 1 179 ? 6.957 -10.511 -21.459 1.00 88.00 179 GLN A CA 1
ATOM 1443 C C . GLN A 1 179 ? 5.991 -11.677 -21.672 1.00 88.00 179 GLN A C 1
ATOM 1445 O O . GLN A 1 179 ? 6.166 -12.497 -22.575 1.00 88.00 179 GLN A O 1
ATOM 1450 N N . ARG A 1 180 ? 4.946 -11.767 -20.849 1.00 86.62 180 ARG A N 1
ATOM 1451 C CA . ARG A 1 180 ? 3.822 -12.656 -21.138 1.00 86.62 180 ARG A CA 1
ATOM 1452 C C . ARG A 1 180 ? 2.928 -11.992 -22.168 1.00 86.62 180 ARG A C 1
ATOM 1454 O O . ARG A 1 180 ? 2.599 -10.813 -22.050 1.00 86.62 180 ARG A O 1
ATOM 1461 N N . ARG A 1 181 ? 2.455 -12.781 -23.135 1.00 78.62 181 ARG A N 1
ATOM 1462 C CA . ARG A 1 181 ? 1.349 -12.356 -23.995 1.00 78.62 181 ARG A CA 1
ATOM 1463 C C . ARG A 1 181 ? 0.154 -12.068 -23.095 1.00 78.62 181 ARG A C 1
ATOM 1465 O O . ARG A 1 181 ? -0.393 -12.981 -22.474 1.00 78.62 181 ARG A O 1
ATOM 1472 N N . LEU A 1 182 ? -0.230 -10.797 -23.003 1.00 76.25 182 LEU A N 1
ATOM 1473 C CA . LEU A 1 182 ? -1.482 -10.421 -22.373 1.00 76.25 182 LEU A CA 1
ATOM 1474 C C . LEU A 1 182 ? -2.590 -11.057 -23.201 1.00 76.25 182 LEU A C 1
ATOM 1476 O O . LEU A 1 182 ? -2.888 -10.616 -24.312 1.00 76.25 182 LEU A O 1
ATOM 1480 N N . VAL A 1 183 ? -3.180 -12.129 -22.674 1.00 73.00 183 VAL A N 1
ATOM 1481 C CA . VAL A 1 183 ? -4.427 -12.653 -23.214 1.00 73.00 183 VAL A CA 1
ATOM 1482 C C . VAL A 1 183 ? -5.421 -11.524 -23.022 1.00 73.00 183 VAL A C 1
ATOM 1484 O O . VAL A 1 183 ? -5.867 -11.285 -21.898 1.00 73.00 183 VAL A O 1
ATOM 1487 N N . LYS A 1 184 ? -5.704 -10.780 -24.101 1.00 73.44 184 LYS A N 1
ATOM 1488 C CA . LYS A 1 184 ? -6.795 -9.810 -24.135 1.00 73.44 184 LYS A CA 1
ATOM 1489 C C . LYS A 1 184 ? -7.996 -10.597 -23.644 1.00 73.44 184 LYS A C 1
ATOM 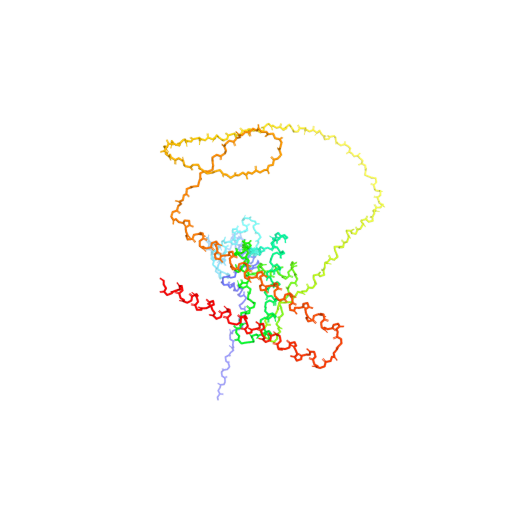1491 O O . LYS A 1 184 ? -8.455 -11.496 -24.351 1.00 73.44 184 LYS A O 1
ATOM 1496 N N . LYS A 1 185 ? -8.425 -10.362 -22.395 1.00 67.81 185 LYS A N 1
ATOM 1497 C CA . LYS A 1 185 ? -9.647 -10.974 -21.879 1.00 67.81 185 LYS A CA 1
ATOM 1498 C C . LYS A 1 185 ? -10.674 -10.585 -22.917 1.00 67.81 185 LYS A C 1
ATOM 1500 O O . LYS A 1 185 ? -10.926 -9.392 -23.054 1.00 67.81 185 LYS A O 1
ATOM 1505 N N . ARG A 1 186 ? -11.152 -11.561 -23.703 1.00 56.59 186 ARG A N 1
ATOM 1506 C CA . ARG A 1 186 ? -12.249 -11.343 -24.638 1.00 56.59 186 ARG A CA 1
ATOM 1507 C C . ARG A 1 186 ? -13.297 -10.673 -23.778 1.00 56.59 186 ARG A C 1
ATOM 1509 O O . ARG A 1 186 ? -13.818 -11.309 -22.858 1.00 56.59 186 ARG A O 1
ATOM 1516 N N . THR A 1 187 ? -13.487 -9.371 -23.982 1.00 63.19 187 THR A N 1
ATOM 1517 C CA . THR A 1 187 ? -14.636 -8.669 -23.451 1.00 63.19 187 THR A CA 1
ATOM 1518 C C . THR A 1 187 ? -15.763 -9.546 -23.928 1.00 63.19 187 THR A C 1
ATOM 1520 O O . THR A 1 187 ? -15.910 -9.761 -25.131 1.00 63.19 187 THR A O 1
ATOM 1523 N N . ARG A 1 188 ? -16.413 -10.246 -22.989 1.00 62.06 188 ARG A N 1
ATOM 1524 C CA . ARG A 1 188 ? -17.603 -11.010 -23.326 1.00 62.06 188 ARG A CA 1
ATOM 1525 C C . ARG A 1 188 ? -18.463 -9.957 -23.985 1.00 62.06 188 ARG A C 1
ATOM 1527 O O . ARG A 1 188 ? -18.849 -9.009 -23.299 1.00 62.06 188 ARG A O 1
ATOM 1534 N N . SER A 1 189 ? -18.612 -10.057 -25.307 1.00 59.84 189 SER A N 1
ATOM 1535 C CA . SER A 1 189 ? -19.489 -9.191 -26.070 1.00 59.84 189 SER A CA 1
ATOM 1536 C C . SER A 1 189 ? -20.755 -9.120 -25.235 1.00 59.84 189 SER A C 1
ATOM 1538 O O . SER A 1 189 ? -21.181 -10.188 -24.766 1.00 59.84 189 SER A O 1
ATOM 1540 N N . PRO A 1 190 ? -21.240 -7.906 -24.895 1.00 63.12 190 PRO A N 1
ATOM 1541 C CA . PRO A 1 190 ? -22.393 -7.762 -24.021 1.00 63.12 190 PRO A CA 1
ATOM 1542 C C . PRO A 1 190 ? -23.408 -8.751 -24.555 1.00 63.12 190 PRO A C 1
ATOM 1544 O O . PRO A 1 190 ? -23.736 -8.671 -25.740 1.00 63.12 190 PRO A O 1
ATOM 1547 N N . LYS A 1 191 ? -23.729 -9.789 -23.756 1.00 64.44 191 LYS A N 1
ATOM 1548 C CA . LYS A 1 191 ? -24.647 -10.849 -24.180 1.00 64.44 191 LYS A CA 1
ATOM 1549 C C . LYS A 1 191 ? -25.808 -10.079 -24.761 1.00 64.44 191 LYS A C 1
ATOM 1551 O O . LYS A 1 191 ? -26.417 -9.335 -23.993 1.00 64.44 191 LYS A O 1
ATOM 1556 N N . GLN A 1 192 ? -26.013 -10.176 -26.079 1.00 62.97 192 GLN A N 1
ATOM 1557 C CA . GLN A 1 192 ? -27.139 -9.534 -26.734 1.00 62.97 192 GLN A CA 1
ATOM 1558 C C . GLN A 1 192 ? -28.320 -9.902 -25.856 1.00 62.97 192 GLN A C 1
ATOM 1560 O O . GLN A 1 192 ? -28.601 -11.093 -25.674 1.00 62.97 192 GLN A O 1
ATOM 1565 N N . GLN A 1 193 ? -28.864 -8.906 -25.156 1.00 57.66 193 GLN A N 1
ATOM 1566 C CA . GLN A 1 193 ? -30.009 -9.121 -24.301 1.00 57.66 193 GLN A CA 1
ATOM 1567 C C . GLN A 1 193 ? -31.054 -9.636 -25.273 1.00 57.66 193 GLN A C 1
ATOM 1569 O O . GLN A 1 193 ? -31.516 -8.886 -26.131 1.00 57.66 193 GLN A O 1
ATOM 1574 N N . LYS A 1 194 ? -31.329 -10.948 -25.234 1.00 57.44 194 LYS A N 1
ATOM 1575 C CA . LYS A 1 194 ? -32.439 -11.515 -25.991 1.00 57.44 194 LYS A CA 1
ATOM 1576 C C . LYS A 1 194 ? -33.626 -10.625 -25.638 1.00 57.44 194 LYS A C 1
ATOM 1578 O O . LYS A 1 194 ? -33.881 -10.488 -24.438 1.00 57.44 194 LYS A O 1
ATOM 1583 N N . PRO A 1 195 ? -34.302 -9.995 -26.612 1.00 53.16 195 PRO A N 1
ATOM 1584 C CA . PRO A 1 195 ? -35.456 -9.170 -26.315 1.00 53.16 195 PRO A CA 1
ATOM 1585 C C . PRO A 1 195 ? -36.454 -10.069 -25.594 1.00 53.16 195 PRO A C 1
ATOM 1587 O O . PRO A 1 195 ? -37.029 -10.988 -26.183 1.00 53.16 195 PRO A O 1
ATOM 1590 N N . THR A 1 196 ? -36.600 -9.881 -24.284 1.00 51.47 196 THR A N 1
ATOM 1591 C CA . THR A 1 196 ? -37.612 -10.579 -23.509 1.00 51.47 196 THR A CA 1
ATOM 1592 C C . THR A 1 196 ? -38.947 -10.028 -23.974 1.00 51.47 196 THR A C 1
ATOM 1594 O O . THR A 1 196 ? -39.401 -8.993 -23.492 1.00 51.47 196 THR A O 1
ATOM 1597 N N . LYS A 1 197 ? -39.567 -10.717 -24.938 1.00 58.00 197 LYS A N 1
ATOM 1598 C CA . LYS A 1 197 ? -40.984 -10.576 -25.271 1.00 58.00 197 LYS A CA 1
ATOM 1599 C C . LYS A 1 197 ? -41.797 -10.943 -24.028 1.00 58.00 197 LYS A C 1
ATOM 1601 O O . LYS A 1 197 ? -42.206 -12.084 -23.856 1.00 58.00 197 LYS A O 1
ATOM 1606 N N . LYS A 1 198 ? -41.990 -9.983 -23.129 1.00 54.34 198 LYS A N 1
ATOM 1607 C CA . LYS A 1 198 ? -43.059 -9.991 -22.133 1.00 54.34 198 LYS A CA 1
ATOM 1608 C C . LYS A 1 198 ? -43.664 -8.600 -22.094 1.00 54.34 198 LYS A C 1
ATOM 1610 O O . LYS A 1 198 ? -43.351 -7.772 -21.247 1.00 54.34 198 LYS A O 1
ATOM 1615 N N . THR A 1 199 ? -44.552 -8.381 -23.051 1.00 54.09 199 THR A N 1
ATOM 1616 C CA . THR A 1 199 ? -45.625 -7.397 -23.014 1.00 54.09 199 THR A CA 1
ATOM 1617 C C . THR A 1 199 ? -46.438 -7.639 -21.738 1.00 54.09 199 THR A C 1
ATOM 1619 O O . THR A 1 199 ? -47.337 -8.475 -21.704 1.00 54.09 199 THR A O 1
ATOM 1622 N N . LYS A 1 200 ? -46.104 -6.944 -20.650 1.00 54.78 200 LYS A N 1
ATOM 1623 C CA . LYS A 1 200 ? -47.049 -6.700 -19.559 1.00 54.78 200 LYS A CA 1
ATOM 1624 C C . LYS A 1 200 ? -47.592 -5.296 -19.778 1.00 54.78 200 LYS A C 1
ATOM 1626 O O . LYS A 1 200 ? -46.849 -4.327 -19.670 1.00 54.78 200 LYS A O 1
ATOM 1631 N N . LYS A 1 201 ? -48.878 -5.219 -20.138 1.00 54.59 201 LYS A N 1
ATOM 1632 C CA . LYS A 1 201 ? -49.665 -3.984 -20.203 1.00 54.59 201 LYS A CA 1
ATOM 1633 C C . LYS A 1 201 ? -49.515 -3.245 -18.868 1.00 54.59 201 LYS A C 1
ATOM 1635 O O . LYS A 1 201 ? -50.095 -3.666 -17.870 1.00 54.59 201 LYS A O 1
ATOM 1640 N N . LEU A 1 202 ? -48.718 -2.181 -18.852 1.00 46.03 202 LEU A N 1
ATOM 1641 C CA . LEU A 1 202 ? -48.701 -1.213 -17.764 1.00 46.03 202 LEU A CA 1
ATOM 1642 C C . LEU A 1 202 ? -49.810 -0.203 -18.069 1.00 46.03 202 LEU A C 1
ATOM 1644 O O . LEU A 1 202 ? -49.783 0.453 -19.109 1.00 46.03 202 LEU A O 1
ATOM 1648 N N . LYS A 1 203 ? -50.815 -0.135 -17.191 1.00 48.91 203 LYS A N 1
ATOM 1649 C CA . LYS A 1 203 ? -51.825 0.925 -17.206 1.00 48.91 203 LYS A CA 1
ATOM 1650 C C . LYS A 1 203 ? -51.108 2.268 -17.060 1.00 48.91 203 LYS A C 1
ATOM 1652 O O . LYS A 1 203 ? -50.401 2.483 -16.078 1.00 48.91 203 LYS A O 1
ATOM 1657 N N . GLN A 1 204 ? -51.285 3.136 -18.048 1.00 44.19 204 GLN A N 1
ATOM 1658 C CA . GLN A 1 204 ? -50.904 4.539 -17.977 1.00 44.19 204 GLN A CA 1
ATOM 1659 C C . GLN A 1 204 ? -51.812 5.233 -16.954 1.00 44.19 204 GLN A C 1
ATOM 1661 O O . GLN A 1 204 ? -53.006 5.369 -17.194 1.00 44.19 204 GLN A O 1
ATOM 1666 N N . ASN A 1 205 ? -51.241 5.672 -15.8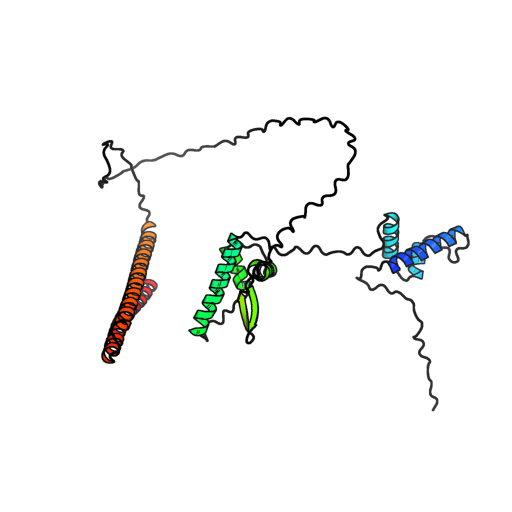34 1.00 46.84 205 ASN A N 1
ATOM 1667 C CA . ASN A 1 205 ? -51.752 6.828 -15.106 1.00 46.84 205 ASN A CA 1
ATOM 1668 C C . ASN A 1 205 ? -50.847 8.000 -15.484 1.00 46.84 205 ASN A C 1
ATOM 1670 O O . ASN A 1 205 ? -49.707 8.094 -15.033 1.00 46.84 205 ASN A O 1
ATOM 1674 N N . SER A 1 206 ? -51.346 8.847 -16.377 1.00 44.91 206 SER A N 1
ATOM 1675 C CA . SER A 1 206 ? -50.738 10.120 -16.741 1.00 44.91 206 SER A CA 1
ATOM 1676 C C . SER A 1 206 ? -50.948 11.126 -15.610 1.00 44.91 206 SER A C 1
ATOM 1678 O O . SER A 1 206 ? -52.077 11.543 -15.359 1.00 44.91 206 SER A O 1
ATOM 1680 N N . VAL A 1 207 ? -49.863 11.533 -14.955 1.00 51.16 207 VAL A N 1
ATOM 1681 C CA . VAL A 1 207 ? -49.804 12.783 -14.187 1.00 51.16 207 VAL A CA 1
ATOM 1682 C C . VAL A 1 207 ? -48.978 13.768 -15.020 1.00 51.16 207 VAL A C 1
ATOM 1684 O O . VAL A 1 207 ? -47.863 13.416 -15.413 1.00 51.16 207 VAL A O 1
ATOM 1687 N N . PRO A 1 208 ? -49.496 14.964 -15.346 1.00 50.97 208 PRO A N 1
ATOM 1688 C CA . PRO A 1 208 ? -48.756 15.945 -16.127 1.00 50.97 208 PRO A CA 1
ATOM 1689 C C . PRO A 1 208 ? -47.667 16.593 -15.260 1.00 50.97 208 PRO A C 1
ATOM 1691 O O . PRO A 1 208 ? -47.959 17.215 -14.242 1.00 50.97 208 PRO A O 1
ATOM 1694 N N . VAL A 1 209 ? -46.406 16.454 -15.673 1.00 49.16 209 VAL A N 1
ATOM 1695 C CA . VAL A 1 209 ? -45.268 17.178 -15.090 1.00 49.16 209 VAL A CA 1
ATOM 1696 C C . VAL A 1 209 ? -45.007 18.410 -15.949 1.00 49.16 209 VAL A C 1
ATOM 1698 O O . VAL A 1 209 ? -44.667 18.302 -17.127 1.00 49.16 209 VAL A O 1
ATOM 1701 N N . GLN A 1 210 ? -45.197 19.584 -15.351 1.00 46.62 210 GLN A N 1
ATOM 1702 C CA . GLN A 1 210 ? -44.858 20.874 -15.942 1.00 46.62 210 GLN A CA 1
ATOM 1703 C C . GLN A 1 210 ? -43.352 20.955 -16.199 1.00 46.62 210 GLN A C 1
ATOM 1705 O O . GLN A 1 210 ? -42.531 20.737 -15.309 1.00 46.62 210 GLN A O 1
ATOM 1710 N N . THR A 1 211 ? -42.996 21.279 -17.437 1.00 43.62 211 THR A N 1
ATOM 1711 C CA . THR A 1 211 ? -41.622 21.568 -17.845 1.00 43.62 211 THR A CA 1
ATOM 1712 C C . THR A 1 211 ? -41.320 23.021 -17.486 1.00 43.62 211 THR A C 1
ATOM 1714 O O . THR A 1 211 ? -41.894 23.927 -18.082 1.00 43.62 211 THR A O 1
ATOM 1717 N N . GLN A 1 212 ? -40.447 23.252 -16.504 1.00 50.78 212 GLN A N 1
ATOM 1718 C CA . GLN A 1 212 ? -39.841 24.566 -16.286 1.00 50.78 212 GLN A CA 1
ATOM 1719 C C . GLN A 1 212 ? -38.526 24.641 -17.061 1.00 50.78 212 GLN A C 1
ATOM 1721 O O . GLN A 1 212 ? -37.568 23.918 -16.789 1.00 50.78 212 GLN A O 1
ATOM 1726 N N . THR A 1 213 ? -38.511 25.516 -18.057 1.00 43.03 213 THR A N 1
ATOM 1727 C CA . THR A 1 213 ? -37.350 25.925 -18.843 1.00 43.03 213 THR A CA 1
ATOM 1728 C C . THR A 1 213 ? -36.461 26.814 -17.973 1.00 43.03 213 THR A C 1
ATOM 1730 O O . THR A 1 213 ? -36.848 27.927 -17.625 1.00 43.03 213 THR A O 1
ATOM 1733 N N . MET A 1 214 ? -35.269 26.340 -17.605 1.00 45.53 214 MET A N 1
ATOM 1734 C CA . MET A 1 214 ? -34.265 27.193 -16.963 1.00 45.53 214 MET A CA 1
ATOM 1735 C C . MET A 1 214 ? -33.564 28.042 -18.028 1.00 45.53 214 MET A C 1
ATOM 1737 O O . MET A 1 214 ? -32.930 27.514 -18.940 1.00 45.53 214 MET A O 1
ATOM 1741 N N . GLN A 1 215 ? -33.713 29.360 -17.906 1.00 49.22 215 GLN A N 1
ATOM 1742 C CA . GLN A 1 215 ? -32.991 30.369 -18.676 1.00 49.22 215 GLN A CA 1
ATOM 1743 C C . GLN A 1 215 ? -31.508 30.378 -18.281 1.00 49.22 215 GLN A C 1
ATOM 1745 O O . GLN A 1 215 ? -31.163 30.458 -17.103 1.00 49.22 215 GLN A O 1
ATOM 1750 N N . SER A 1 216 ? -30.631 30.314 -19.280 1.00 49.62 216 SER A N 1
ATOM 1751 C CA . SER A 1 216 ? -29.191 30.538 -19.154 1.00 49.62 216 SER A CA 1
ATOM 1752 C C . SER A 1 216 ? -28.895 32.036 -19.025 1.00 49.62 216 SER A C 1
ATOM 1754 O O . SER A 1 216 ? -29.239 32.806 -19.922 1.00 49.62 216 SER A O 1
ATOM 1756 N N . GLY A 1 217 ? -28.255 32.441 -17.926 1.00 57.75 217 GLY A N 1
ATOM 1757 C CA . GLY A 1 217 ? -27.745 33.801 -17.724 1.00 57.75 217 GLY A CA 1
ATOM 1758 C C . GLY A 1 217 ? -26.382 34.046 -18.402 1.00 57.75 217 GLY A C 1
ATOM 1759 O O . GLY A 1 217 ? -25.680 33.083 -18.719 1.00 57.75 217 GLY A O 1
ATOM 1760 N N . PRO A 1 218 ? -26.005 35.319 -18.632 1.00 61.59 218 PRO A N 1
ATOM 1761 C CA . PRO A 1 218 ? -24.792 35.704 -19.352 1.00 61.59 218 PRO A CA 1
ATOM 1762 C C . PRO A 1 218 ? -23.523 35.594 -18.491 1.00 61.59 218 PRO A C 1
ATOM 1764 O O . PRO A 1 218 ? -23.533 35.860 -17.289 1.00 61.59 218 PRO A O 1
ATOM 1767 N N . VAL A 1 219 ? -22.420 35.218 -19.140 1.00 57.78 219 VAL A N 1
ATOM 1768 C CA . VAL A 1 219 ? -21.071 35.109 -18.562 1.00 57.78 219 VAL A CA 1
ATOM 1769 C C . VAL A 1 219 ? -20.374 36.476 -18.654 1.00 57.78 219 VAL A C 1
ATOM 1771 O O . VAL A 1 219 ? -20.396 37.060 -19.738 1.00 57.78 219 VAL A O 1
ATOM 1774 N N . PRO A 1 220 ? -19.759 37.006 -17.581 1.00 57.84 220 PRO A N 1
ATOM 1775 C CA . PRO A 1 220 ? -18.981 38.236 -17.662 1.00 57.84 220 PRO A CA 1
ATOM 1776 C C . PRO A 1 220 ? -17.578 37.987 -18.233 1.00 57.84 220 PRO A C 1
ATOM 1778 O O . PRO A 1 220 ? -16.839 37.111 -17.778 1.00 57.84 220 PRO A O 1
ATOM 1781 N N . ASP A 1 221 ? -17.254 38.803 -19.230 1.00 43.84 221 ASP A N 1
ATOM 1782 C CA . ASP A 1 221 ? -15.955 38.987 -19.867 1.00 43.84 221 ASP A CA 1
ATOM 1783 C C . ASP A 1 221 ? -14.996 39.730 -18.918 1.00 43.84 221 ASP A C 1
ATOM 1785 O O . ASP A 1 221 ? -15.370 40.733 -18.308 1.00 43.84 221 ASP A O 1
ATOM 1789 N N . MET A 1 222 ? -13.771 39.225 -18.766 1.00 53.03 222 MET A N 1
ATOM 1790 C CA . MET A 1 222 ? -12.708 39.863 -17.984 1.00 53.03 222 MET A CA 1
ATOM 1791 C C . MET A 1 222 ? -11.424 39.884 -18.813 1.00 53.03 222 MET A C 1
ATOM 1793 O O . MET A 1 222 ? -10.608 38.962 -18.774 1.00 53.03 222 MET A O 1
ATOM 1797 N N . SER A 1 223 ? -11.254 40.979 -19.549 1.00 46.16 223 SER A N 1
ATOM 1798 C CA . SER A 1 223 ? -10.011 41.396 -20.190 1.00 46.16 223 SER A CA 1
ATOM 1799 C C . SER A 1 223 ? -8.992 41.856 -19.139 1.00 46.16 223 SER A C 1
ATOM 1801 O O . SER A 1 223 ? -9.268 42.784 -18.377 1.00 46.16 223 SER A O 1
ATOM 1803 N N . MET A 1 224 ? -7.800 41.257 -19.122 1.00 52.00 224 MET A N 1
ATOM 1804 C CA . MET A 1 224 ? -6.643 41.767 -18.377 1.00 52.00 224 MET A CA 1
ATOM 1805 C C . MET A 1 224 ? -5.664 42.428 -19.345 1.00 52.00 224 MET A C 1
ATOM 1807 O O . MET A 1 224 ? -5.235 41.820 -20.325 1.00 52.00 224 MET A O 1
ATOM 1811 N N . GLY A 1 225 ? -5.371 43.695 -19.055 1.00 39.47 225 GLY A N 1
ATOM 1812 C CA . GLY A 1 225 ? -4.597 44.608 -19.879 1.00 39.47 225 GLY A CA 1
ATOM 1813 C C . GLY A 1 225 ? -3.105 44.296 -19.967 1.00 39.47 225 GLY A C 1
ATOM 1814 O O . GLY A 1 225 ? -2.469 43.793 -19.041 1.00 39.47 225 GLY A O 1
ATOM 1815 N N . SER A 1 226 ? -2.568 44.665 -21.122 1.00 44.12 226 SER A N 1
ATOM 1816 C CA . SER A 1 226 ? -1.160 44.844 -21.445 1.00 44.12 226 SER A CA 1
ATOM 1817 C C . SER A 1 226 ? -0.606 46.112 -20.792 1.00 44.12 226 SER A C 1
ATOM 1819 O O . SER A 1 226 ? -1.239 47.163 -20.853 1.00 44.12 226 SER A O 1
ATOM 1821 N N . ASN A 1 227 ? 0.600 46.025 -20.227 1.00 46.94 227 ASN A N 1
ATOM 1822 C CA . ASN A 1 227 ? 1.414 47.188 -19.883 1.00 46.94 227 ASN A CA 1
ATOM 1823 C C . ASN A 1 227 ? 2.720 47.137 -20.676 1.00 46.94 227 ASN A C 1
ATOM 1825 O O . ASN A 1 227 ? 3.569 46.275 -20.446 1.00 46.94 227 ASN A O 1
ATOM 1829 N N . ASP A 1 228 ? 2.843 48.100 -21.583 1.00 45.03 228 ASP A N 1
ATOM 1830 C CA . ASP A 1 228 ? 4.069 48.513 -22.249 1.00 45.03 228 ASP A CA 1
ATOM 1831 C C . ASP A 1 228 ? 5.064 49.117 -21.256 1.00 45.03 228 ASP A C 1
ATOM 1833 O O . ASP A 1 228 ? 4.672 49.803 -20.307 1.00 45.03 228 ASP A O 1
ATOM 1837 N N . ARG A 1 229 ? 6.362 48.970 -21.544 1.00 41.16 229 ARG A N 1
ATOM 1838 C CA . ARG A 1 229 ? 7.347 50.023 -21.268 1.00 41.16 229 ARG A CA 1
ATOM 1839 C C . ARG A 1 229 ? 8.572 49.912 -22.175 1.00 41.16 229 ARG A C 1
ATOM 1841 O O . ARG A 1 229 ? 9.268 48.902 -22.202 1.00 41.16 229 ARG A O 1
ATOM 1848 N N . ASN A 1 230 ? 8.782 51.021 -22.877 1.00 41.19 230 ASN A N 1
ATOM 1849 C CA . ASN A 1 230 ? 9.906 51.411 -23.720 1.00 41.19 230 ASN A CA 1
ATOM 1850 C C . ASN A 1 230 ? 11.275 51.258 -23.044 1.00 41.19 230 ASN A C 1
ATOM 1852 O O . ASN A 1 230 ? 11.395 51.516 -21.846 1.00 41.19 230 ASN A O 1
ATOM 1856 N N . ASN A 1 231 ? 12.322 51.043 -23.851 1.00 36.66 231 ASN A N 1
ATOM 1857 C CA . ASN A 1 231 ? 13.516 51.877 -23.717 1.00 36.66 231 ASN A CA 1
ATOM 1858 C C . ASN A 1 231 ? 14.347 52.023 -25.004 1.00 36.66 231 ASN A C 1
ATOM 1860 O O . ASN A 1 231 ? 14.349 51.177 -25.892 1.00 36.66 231 ASN A O 1
ATOM 1864 N N . THR A 1 232 ? 14.993 53.181 -25.027 1.00 37.00 232 THR A N 1
ATOM 1865 C CA . THR A 1 232 ? 15.597 54.002 -26.080 1.00 37.00 232 THR A CA 1
ATOM 1866 C C . THR A 1 232 ? 16.821 53.402 -26.790 1.00 37.00 232 THR A C 1
ATOM 1868 O O . THR A 1 232 ? 17.572 52.614 -26.222 1.00 37.00 232 THR A O 1
ATOM 1871 N N . ILE A 1 233 ? 17.011 53.830 -28.043 1.00 39.78 233 ILE A N 1
ATOM 1872 C CA . ILE A 1 233 ? 18.101 53.515 -28.981 1.00 39.78 233 ILE A CA 1
ATOM 1873 C C . ILE A 1 233 ? 19.234 54.542 -28.841 1.00 39.78 233 ILE A C 1
ATOM 1875 O O . ILE A 1 233 ? 18.937 55.730 -28.810 1.00 39.78 233 ILE A O 1
ATOM 1879 N N . ASP A 1 234 ? 20.493 54.093 -28.923 1.00 36.88 234 ASP A N 1
ATOM 1880 C CA . ASP A 1 234 ? 21.626 54.917 -29.372 1.00 36.88 234 ASP A CA 1
ATOM 1881 C C . ASP A 1 234 ? 22.372 54.263 -30.553 1.00 36.88 234 ASP A C 1
ATOM 1883 O O . ASP A 1 234 ? 22.450 53.040 -30.704 1.00 36.88 234 ASP A O 1
ATOM 1887 N N . HIS A 1 235 ? 22.841 55.137 -31.442 1.00 40.78 235 HIS A N 1
ATOM 1888 C CA . HIS A 1 235 ? 23.425 54.929 -32.771 1.00 40.78 235 HIS A CA 1
ATOM 1889 C C . HIS A 1 235 ? 24.886 54.436 -32.738 1.00 40.78 235 HIS A C 1
ATOM 1891 O O . HIS A 1 235 ? 25.640 54.885 -31.884 1.00 40.78 235 HIS A O 1
ATOM 1897 N N . MET A 1 236 ? 25.317 53.635 -33.735 1.00 35.78 236 MET A N 1
ATOM 1898 C CA . MET A 1 236 ? 26.479 53.936 -34.610 1.00 35.78 236 MET A CA 1
ATOM 1899 C C . MET A 1 236 ? 26.818 52.819 -35.634 1.00 35.78 236 MET A C 1
ATOM 1901 O O . MET A 1 236 ? 26.859 51.642 -35.294 1.00 35.78 236 MET A O 1
ATOM 1905 N N . GLY A 1 237 ? 27.085 53.251 -36.880 1.00 48.38 237 GLY A N 1
ATOM 1906 C CA . GLY A 1 237 ? 28.062 52.721 -37.857 1.00 48.38 237 GLY A CA 1
ATOM 1907 C C . GLY A 1 237 ? 27.856 51.336 -38.493 1.00 48.38 237 GLY A C 1
ATOM 1908 O O . GLY A 1 237 ? 28.243 50.335 -37.903 1.00 48.38 237 GLY A O 1
ATOM 1909 N N . ALA A 1 238 ? 27.373 51.275 -39.743 1.00 37.19 238 ALA A N 1
ATOM 1910 C CA . ALA A 1 238 ? 27.318 50.048 -40.553 1.00 37.19 238 ALA A CA 1
ATOM 1911 C C . ALA A 1 238 ? 28.179 50.158 -41.828 1.00 37.19 238 ALA A C 1
ATOM 1913 O O . ALA A 1 238 ? 28.089 51.144 -42.557 1.00 37.19 238 ALA A O 1
ATOM 1914 N N . THR A 1 239 ? 28.966 49.114 -42.108 1.00 51.94 239 THR A N 1
ATOM 1915 C CA . THR A 1 239 ? 29.752 48.926 -43.341 1.00 51.94 239 THR A CA 1
ATOM 1916 C C . THR A 1 239 ? 29.095 47.827 -44.186 1.00 51.94 239 THR A C 1
ATOM 1918 O O . THR A 1 239 ? 28.778 46.757 -43.669 1.00 51.94 239 THR A O 1
ATOM 1921 N N . LEU A 1 240 ? 28.852 48.108 -45.471 1.00 34.84 240 LEU A N 1
ATOM 1922 C CA . LEU A 1 240 ? 28.011 47.326 -46.391 1.00 34.84 240 LEU A CA 1
ATOM 1923 C C . LEU A 1 240 ? 28.787 46.238 -47.157 1.00 34.84 240 LEU A C 1
ATOM 1925 O O . LEU A 1 240 ? 29.776 46.541 -47.823 1.00 34.84 240 LEU A O 1
ATOM 1929 N N . HIS A 1 241 ? 28.264 45.007 -47.187 1.00 41.66 241 HIS A N 1
ATOM 1930 C CA . HIS A 1 241 ? 28.600 43.996 -48.199 1.00 41.66 241 HIS A CA 1
ATOM 1931 C C . HIS A 1 241 ? 27.334 43.280 -48.693 1.00 41.66 241 HIS A C 1
ATOM 1933 O O . HIS A 1 241 ? 26.526 42.807 -47.897 1.00 41.66 241 HIS A O 1
ATOM 1939 N N . ALA A 1 242 ? 27.165 43.226 -50.017 1.00 35.78 242 ALA A N 1
ATOM 1940 C CA . ALA A 1 242 ? 25.989 42.688 -50.698 1.00 35.78 242 ALA A CA 1
ATOM 1941 C C . ALA A 1 242 ? 26.198 41.225 -51.130 1.00 35.78 242 ALA A C 1
ATOM 1943 O O . ALA A 1 242 ? 27.247 40.882 -51.674 1.00 35.78 242 ALA A O 1
ATOM 1944 N N . ILE A 1 243 ? 25.176 40.380 -50.947 1.00 44.66 243 ILE A N 1
ATOM 1945 C CA . ILE A 1 243 ? 25.104 39.014 -51.495 1.00 44.66 243 ILE A CA 1
ATOM 1946 C C . ILE A 1 243 ? 23.765 38.868 -52.242 1.00 44.66 243 ILE A C 1
ATOM 1948 O O . ILE A 1 243 ? 22.727 39.211 -51.674 1.00 44.66 243 ILE A O 1
ATOM 1952 N N . PRO A 1 244 ? 23.743 38.366 -53.491 1.00 41.53 244 PRO A N 1
ATOM 1953 C CA . PRO A 1 244 ? 22.518 38.263 -54.275 1.00 41.53 244 PRO A CA 1
ATOM 1954 C C . PRO A 1 244 ? 21.739 36.980 -53.951 1.00 41.53 244 PRO A C 1
ATOM 1956 O O . PRO A 1 244 ? 22.295 35.881 -53.962 1.00 41.53 244 PRO A O 1
ATOM 1959 N N . ILE A 1 245 ? 20.427 37.108 -53.732 1.00 38.94 245 ILE A N 1
ATOM 1960 C CA . ILE A 1 245 ? 19.494 35.977 -53.634 1.00 38.94 245 ILE A CA 1
ATOM 1961 C C . ILE A 1 245 ? 18.468 36.095 -54.763 1.00 38.94 245 ILE A C 1
ATOM 1963 O O . ILE A 1 245 ? 17.816 37.121 -54.936 1.00 38.94 245 ILE A O 1
ATOM 1967 N N . HIS A 1 246 ? 18.326 35.023 -55.540 1.00 49.31 246 HIS A N 1
ATOM 1968 C CA . HIS A 1 246 ? 17.404 34.935 -56.667 1.00 49.31 246 HIS A CA 1
ATOM 1969 C C . HIS A 1 246 ? 16.115 34.213 -56.265 1.00 49.31 246 HIS A C 1
ATOM 1971 O O . HIS A 1 246 ? 16.160 33.031 -55.925 1.00 49.31 246 HIS A O 1
ATOM 1977 N N . ARG A 1 247 ? 14.963 34.890 -56.391 1.00 39.75 247 ARG A N 1
ATOM 1978 C CA . ARG A 1 247 ? 13.658 34.258 -56.654 1.00 39.75 247 ARG A CA 1
ATOM 1979 C C . ARG A 1 247 ? 12.624 35.266 -57.179 1.00 39.75 247 ARG A C 1
ATOM 1981 O O . ARG A 1 247 ? 12.305 36.226 -56.499 1.00 39.75 247 ARG A O 1
ATOM 1988 N N . GLY A 1 248 ? 12.097 34.974 -58.371 1.00 47.72 248 GLY A N 1
ATOM 1989 C CA . GLY A 1 248 ? 10.710 35.222 -58.792 1.00 47.72 248 GLY A CA 1
ATOM 1990 C C . GLY A 1 248 ? 10.189 36.660 -58.847 1.00 47.72 248 GLY A C 1
ATOM 1991 O O . GLY A 1 248 ? 9.595 37.130 -57.889 1.00 47.72 248 GLY A O 1
ATOM 1992 N N . THR A 1 249 ? 10.334 37.284 -60.021 1.00 55.59 249 THR A N 1
ATOM 1993 C CA . THR A 1 249 ? 9.399 38.242 -60.657 1.00 55.59 249 THR A CA 1
ATOM 1994 C C . THR A 1 249 ? 8.530 39.108 -59.734 1.00 55.59 249 THR A C 1
ATOM 1996 O O . THR A 1 249 ? 7.323 38.920 -59.678 1.00 55.59 249 THR A O 1
ATOM 1999 N N . HIS A 1 250 ? 9.136 40.076 -59.054 1.00 39.84 250 HIS A N 1
ATOM 2000 C CA . HIS A 1 250 ? 8.639 41.450 -58.902 1.00 39.84 250 HIS A CA 1
ATOM 2001 C C . HIS A 1 250 ? 9.744 42.251 -58.203 1.00 39.84 250 HIS A C 1
ATOM 200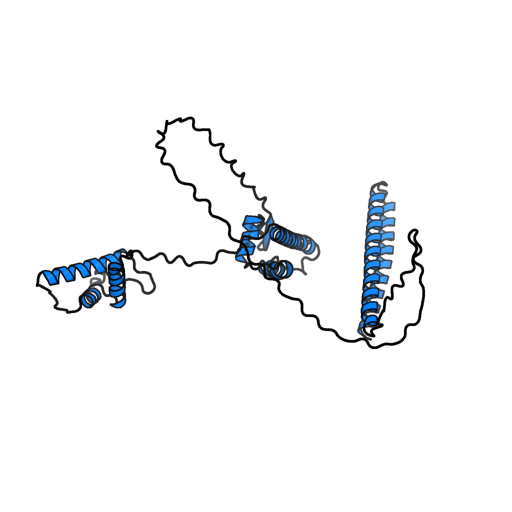3 O O . HIS A 1 250 ? 10.127 41.972 -57.072 1.00 39.84 250 HIS A O 1
ATOM 2009 N N . THR A 1 251 ? 10.323 43.208 -58.924 1.00 50.44 251 THR A N 1
ATOM 2010 C CA . THR A 1 251 ? 11.403 44.082 -58.459 1.00 50.44 251 THR A CA 1
ATOM 2011 C C . THR A 1 251 ? 10.841 45.166 -57.543 1.00 50.44 251 THR A C 1
ATOM 2013 O O . THR A 1 251 ? 10.480 46.246 -58.003 1.00 50.44 251 THR A O 1
ATOM 2016 N N . GLY A 1 252 ? 10.761 44.862 -56.250 1.00 44.78 252 GLY A N 1
ATOM 2017 C CA . GLY A 1 252 ? 10.673 45.836 -55.165 1.00 44.78 252 GLY A CA 1
ATOM 2018 C C . GLY A 1 252 ? 11.796 45.535 -54.179 1.00 44.78 252 GLY A C 1
ATOM 2019 O O . GLY A 1 252 ? 11.810 44.461 -53.584 1.00 44.78 252 GLY A O 1
ATOM 2020 N N . MET A 1 253 ? 12.789 46.422 -54.082 1.00 37.06 253 MET A N 1
ATOM 2021 C CA . MET A 1 253 ? 13.920 46.253 -53.167 1.00 37.06 253 MET A CA 1
ATOM 2022 C C . MET A 1 253 ? 13.488 46.666 -51.759 1.00 37.06 253 MET A C 1
ATOM 2024 O O . MET A 1 253 ? 13.514 47.848 -51.432 1.00 37.06 253 MET A O 1
ATOM 2028 N N . GLU A 1 254 ? 13.071 45.703 -50.939 1.00 45.78 254 GLU A N 1
ATOM 2029 C CA . GLU A 1 254 ? 12.998 45.897 -49.490 1.00 45.78 254 GLU A CA 1
ATOM 2030 C C . GLU A 1 254 ? 14.355 45.561 -48.868 1.00 45.78 254 GLU A C 1
ATOM 2032 O O . GLU A 1 254 ? 14.865 44.442 -48.960 1.00 45.78 254 GLU A O 1
ATOM 2037 N N . GLU A 1 255 ? 14.961 46.577 -48.264 1.00 42.41 255 GLU A N 1
ATOM 2038 C CA . GLU A 1 255 ? 16.260 46.510 -47.613 1.00 42.41 255 GLU A CA 1
ATOM 2039 C C . GLU A 1 255 ? 16.093 45.929 -46.200 1.00 42.41 255 GLU A C 1
ATOM 2041 O O . GLU A 1 255 ? 15.696 46.612 -45.258 1.00 42.41 255 GLU A O 1
ATOM 2046 N N . ILE A 1 256 ? 16.363 44.630 -46.046 1.00 46.12 256 ILE A N 1
ATOM 2047 C CA . ILE A 1 256 ? 16.321 43.952 -44.745 1.00 46.12 256 ILE A CA 1
ATOM 2048 C C . ILE A 1 256 ? 17.703 44.065 -44.084 1.00 46.12 256 ILE A C 1
ATOM 2050 O O . ILE A 1 256 ? 18.637 43.340 -44.427 1.00 46.12 256 ILE A O 1
ATOM 2054 N N . GLN A 1 257 ? 17.834 44.969 -43.109 1.00 38.53 257 GLN A N 1
ATOM 2055 C CA . GLN A 1 257 ? 19.026 45.101 -42.263 1.00 38.53 257 GLN A CA 1
ATOM 2056 C C . GLN A 1 257 ? 19.075 43.986 -41.203 1.00 38.53 257 GLN A C 1
ATOM 2058 O O . GLN A 1 257 ? 18.369 44.036 -40.197 1.00 38.53 257 GLN A O 1
ATOM 2063 N N . ILE A 1 258 ? 19.949 42.992 -41.391 1.00 47.91 258 ILE A N 1
ATOM 2064 C CA . ILE A 1 258 ? 20.266 41.977 -40.373 1.00 47.91 258 ILE A CA 1
ATOM 2065 C C . ILE A 1 258 ? 21.575 42.381 -39.677 1.00 47.91 258 ILE A C 1
ATOM 2067 O O . ILE A 1 258 ? 22.654 42.305 -40.261 1.00 47.91 258 ILE A O 1
ATOM 2071 N N . ARG A 1 259 ? 21.483 42.840 -38.421 1.00 38.50 259 ARG A N 1
ATOM 2072 C CA . ARG A 1 259 ? 22.635 43.145 -37.551 1.00 38.50 259 ARG A CA 1
ATOM 2073 C C . ARG A 1 259 ? 23.166 41.858 -36.909 1.00 38.50 259 ARG A C 1
ATOM 2075 O O . ARG A 1 259 ? 22.462 41.257 -36.104 1.00 38.50 259 ARG A O 1
ATOM 2082 N N . HIS A 1 260 ? 24.417 41.490 -37.180 1.00 44.53 260 HIS A N 1
ATOM 2083 C CA . HIS A 1 260 ? 25.154 40.511 -36.375 1.00 44.53 260 HIS A CA 1
ATOM 2084 C C . HIS A 1 260 ? 26.134 41.241 -35.447 1.00 44.53 260 HIS A C 1
ATOM 2086 O O . HIS A 1 260 ? 27.077 41.882 -35.905 1.00 44.53 260 HIS A O 1
ATOM 2092 N N . GLN A 1 261 ? 25.883 41.168 -34.138 1.00 44.84 261 GLN A N 1
ATOM 2093 C CA . GLN A 1 261 ? 26.854 41.531 -33.106 1.00 44.84 261 GLN A CA 1
ATOM 2094 C C . GLN A 1 261 ? 27.916 40.429 -33.052 1.00 44.84 261 GLN A C 1
ATOM 2096 O O . GLN A 1 261 ? 27.571 39.284 -32.790 1.00 44.84 261 GLN A O 1
ATOM 2101 N N . ALA A 1 262 ? 29.185 40.758 -33.299 1.00 49.38 262 ALA A N 1
ATOM 2102 C CA . ALA A 1 262 ? 30.286 39.841 -33.024 1.00 49.38 262 ALA A CA 1
ATOM 2103 C C . ALA A 1 262 ? 30.566 39.874 -31.517 1.00 49.38 262 ALA A C 1
ATOM 2105 O O . ALA A 1 262 ? 31.209 40.799 -31.013 1.00 49.38 262 ALA A O 1
ATOM 2106 N N . HIS A 1 263 ? 30.040 38.892 -30.791 1.00 49.25 263 HIS A N 1
ATOM 2107 C CA . HIS A 1 263 ? 30.343 38.707 -29.381 1.00 49.25 263 HIS A CA 1
ATOM 2108 C C . HIS A 1 263 ? 31.649 37.904 -29.270 1.00 49.25 263 HIS A C 1
ATOM 2110 O O . HIS A 1 263 ? 31.824 36.885 -29.930 1.00 49.25 263 HIS A O 1
ATOM 2116 N N . GLN A 1 264 ? 32.589 38.309 -28.407 1.00 51.31 264 GLN A N 1
ATOM 2117 C CA . GLN A 1 264 ? 33.828 37.541 -28.159 1.00 51.31 264 GLN A CA 1
ATOM 2118 C C . GLN A 1 264 ? 33.580 36.119 -27.606 1.00 51.31 264 GLN A C 1
ATOM 2120 O O . GLN A 1 264 ? 34.506 35.316 -27.555 1.00 51.31 264 GLN A O 1
ATOM 2125 N N . THR A 1 265 ? 32.343 35.785 -27.227 1.00 51.34 265 THR A N 1
ATOM 2126 C CA . THR A 1 265 ? 31.909 34.429 -26.858 1.00 51.34 265 THR A CA 1
ATOM 2127 C C . THR A 1 265 ? 31.622 33.527 -28.067 1.00 51.34 265 THR A C 1
ATOM 2129 O O . THR A 1 265 ? 31.589 32.306 -27.910 1.00 51.34 265 THR A O 1
ATOM 2132 N N . ASP A 1 266 ? 31.496 34.087 -29.276 1.00 52.41 266 ASP A N 1
ATOM 2133 C CA . ASP A 1 266 ? 31.153 33.335 -30.492 1.00 52.41 266 ASP A CA 1
ATOM 2134 C C . ASP A 1 266 ? 32.294 32.432 -30.976 1.00 52.41 266 ASP A C 1
ATOM 2136 O O . ASP A 1 266 ? 32.058 31.463 -31.691 1.00 52.41 266 ASP A O 1
ATOM 2140 N N . THR A 1 267 ? 33.542 32.683 -30.575 1.00 59.19 267 THR A N 1
ATOM 2141 C CA . THR A 1 267 ? 34.687 31.855 -30.989 1.00 59.19 267 THR A CA 1
ATOM 2142 C C . THR A 1 267 ? 34.650 30.461 -30.371 1.00 59.19 267 THR A C 1
ATOM 2144 O O . THR A 1 267 ? 34.927 29.483 -31.065 1.00 59.19 267 THR A O 1
ATOM 2147 N N . ILE A 1 268 ? 34.251 30.337 -29.102 1.00 56.94 268 ILE A N 1
ATOM 2148 C CA . ILE A 1 268 ? 34.162 29.039 -28.414 1.00 56.94 268 ILE A CA 1
ATOM 2149 C C . ILE A 1 268 ? 32.959 28.246 -28.929 1.00 56.94 268 ILE A C 1
ATOM 2151 O O . ILE A 1 268 ? 33.084 27.056 -29.222 1.00 56.94 268 ILE A O 1
ATOM 2155 N N . GLU A 1 269 ? 31.808 28.897 -29.106 1.00 61.53 269 GLU A N 1
ATOM 2156 C CA . GLU A 1 269 ? 30.616 28.238 -29.648 1.00 61.53 269 GLU A CA 1
ATOM 2157 C C . GLU A 1 269 ? 30.814 27.827 -31.112 1.00 61.53 269 GLU A C 1
ATOM 2159 O O . GLU A 1 269 ? 30.463 26.707 -31.488 1.00 61.53 269 GLU A O 1
ATOM 2164 N N . HIS A 1 270 ? 31.474 28.657 -31.924 1.00 66.06 270 HIS A N 1
ATOM 2165 C CA . HIS A 1 270 ? 31.824 28.320 -33.304 1.00 66.06 270 HIS A CA 1
ATOM 2166 C C . HIS A 1 270 ? 32.846 27.172 -33.379 1.00 66.06 270 HIS A C 1
ATOM 2168 O O . HIS A 1 270 ? 32.717 26.284 -34.227 1.00 66.06 270 HIS A O 1
ATOM 2174 N N . MET A 1 271 ? 33.826 27.116 -32.469 1.00 63.38 271 MET A N 1
ATOM 2175 C CA . MET A 1 271 ? 34.740 25.970 -32.343 1.00 63.38 271 MET A CA 1
ATOM 2176 C C . MET A 1 271 ? 34.012 24.685 -31.913 1.00 63.38 271 MET A C 1
ATOM 2178 O O . MET A 1 271 ? 34.285 23.608 -32.446 1.00 63.38 271 MET A O 1
ATOM 2182 N N . ALA A 1 272 ? 33.039 24.780 -31.004 1.00 66.81 272 ALA A N 1
ATOM 2183 C CA . ALA A 1 272 ? 32.231 23.636 -30.584 1.00 66.81 272 ALA A CA 1
ATOM 2184 C C . ALA A 1 272 ? 31.319 23.127 -31.716 1.00 66.81 272 ALA A C 1
ATOM 2186 O O . ALA A 1 272 ? 31.229 21.920 -31.953 1.00 66.81 272 ALA A O 1
ATOM 2187 N N . LEU A 1 273 ? 30.686 24.036 -32.463 1.00 74.44 273 LEU A N 1
ATOM 2188 C CA . LEU A 1 273 ? 29.850 23.721 -33.623 1.00 74.44 273 LEU A CA 1
ATOM 2189 C C . LEU A 1 273 ? 30.660 23.092 -34.760 1.00 74.44 273 LEU A C 1
ATOM 2191 O O . LEU A 1 273 ? 30.249 22.069 -35.308 1.00 74.44 273 LEU A O 1
ATOM 2195 N N . THR A 1 274 ? 31.833 23.639 -35.081 1.00 70.44 274 THR A N 1
ATOM 2196 C CA . THR A 1 274 ? 32.726 23.056 -36.099 1.00 70.44 274 THR A CA 1
ATOM 2197 C C . THR A 1 274 ? 33.252 21.681 -35.679 1.00 70.44 274 THR A C 1
ATOM 2199 O O . THR A 1 274 ? 33.250 20.758 -36.497 1.00 70.44 274 THR A O 1
ATOM 2202 N N . GLY A 1 275 ? 33.582 21.484 -34.398 1.00 78.06 275 GLY A N 1
ATOM 2203 C CA . GLY A 1 275 ? 33.923 20.169 -33.844 1.00 78.06 275 GLY A CA 1
ATOM 2204 C C . GLY A 1 275 ? 32.774 19.157 -33.942 1.00 78.06 275 GLY A C 1
ATOM 2205 O O . GLY A 1 275 ? 32.983 18.005 -34.334 1.00 78.06 275 GLY A O 1
ATOM 2206 N N . LEU A 1 276 ? 31.537 19.586 -33.669 1.00 75.94 276 LEU A N 1
ATOM 2207 C CA . LEU A 1 276 ? 30.345 18.742 -33.782 1.00 75.94 276 LEU A CA 1
ATOM 2208 C C . LEU A 1 276 ? 30.053 18.351 -35.240 1.00 75.94 276 LEU A C 1
ATOM 2210 O O . LEU A 1 276 ? 29.685 17.205 -35.515 1.00 75.94 276 LEU A O 1
ATOM 2214 N N . VAL A 1 277 ? 30.237 19.281 -36.183 1.00 82.62 277 VAL A N 1
ATOM 2215 C CA . VAL A 1 277 ? 30.085 19.029 -37.624 1.00 82.62 277 VAL A CA 1
ATOM 2216 C C . VAL A 1 277 ? 31.148 18.045 -38.114 1.00 82.62 277 VAL A C 1
ATOM 2218 O O . VAL A 1 277 ? 30.800 17.073 -38.787 1.00 82.62 277 VAL A O 1
ATOM 2221 N N . ALA A 1 278 ? 32.411 18.218 -37.711 1.00 75.88 278 ALA A N 1
ATOM 2222 C CA . ALA A 1 278 ? 33.489 17.286 -38.040 1.00 75.88 278 ALA A CA 1
ATOM 2223 C C . ALA A 1 278 ? 33.232 15.880 -37.465 1.00 75.88 278 ALA A C 1
ATOM 2225 O O . ALA A 1 278 ? 33.373 14.879 -38.170 1.00 75.88 278 ALA A O 1
ATOM 2226 N N . HIS A 1 279 ? 32.761 15.786 -36.216 1.00 80.38 279 HIS A N 1
ATOM 2227 C CA . HIS A 1 279 ? 32.383 14.507 -35.613 1.00 80.38 279 HIS A CA 1
ATOM 2228 C C . HIS A 1 279 ? 31.226 13.841 -36.373 1.00 80.38 279 HIS A C 1
ATOM 2230 O O . HIS A 1 279 ? 31.275 12.642 -36.653 1.00 80.38 279 HIS A O 1
ATOM 2236 N N . ARG A 1 280 ? 30.177 14.592 -36.736 1.00 78.38 280 ARG A N 1
ATOM 2237 C CA . ARG A 1 280 ? 29.056 14.056 -37.528 1.00 78.38 280 ARG A CA 1
ATOM 2238 C C . ARG A 1 280 ? 29.516 13.555 -38.896 1.00 78.38 280 ARG A C 1
ATOM 2240 O O . ARG A 1 280 ? 29.106 12.463 -39.284 1.00 78.38 280 ARG A O 1
ATOM 2247 N N . ALA A 1 281 ? 30.385 14.292 -39.587 1.00 78.00 281 ALA A N 1
ATOM 2248 C CA . ALA A 1 281 ? 30.955 13.864 -40.863 1.00 78.00 281 ALA A CA 1
ATOM 2249 C C . ALA A 1 281 ? 31.736 12.544 -40.722 1.00 78.00 281 ALA A C 1
ATOM 2251 O O . ALA A 1 281 ? 31.500 11.610 -41.487 1.00 78.00 281 ALA A O 1
ATOM 2252 N N . ASN A 1 282 ? 32.565 12.415 -39.680 1.00 78.81 282 ASN A N 1
ATOM 2253 C CA . ASN A 1 282 ? 33.322 11.190 -39.401 1.00 78.81 282 ASN A CA 1
ATOM 2254 C C . ASN A 1 282 ? 32.416 9.987 -39.080 1.00 78.81 282 ASN A C 1
ATOM 2256 O O . ASN A 1 282 ? 32.682 8.870 -39.528 1.00 78.81 282 ASN A O 1
ATOM 2260 N N . VAL A 1 283 ? 31.324 10.192 -38.331 1.00 80.62 283 VAL A N 1
ATOM 2261 C CA . VAL A 1 283 ? 30.345 9.128 -38.040 1.00 80.62 283 VAL A CA 1
ATOM 2262 C C . VAL A 1 283 ? 29.636 8.672 -39.314 1.00 80.62 283 VAL A C 1
ATOM 2264 O O . VAL A 1 283 ? 29.515 7.469 -39.542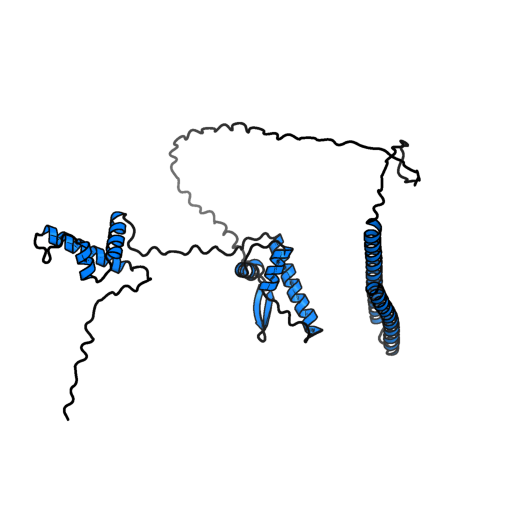 1.00 80.62 283 VAL A O 1
ATOM 2267 N N . ILE A 1 284 ? 29.210 9.611 -40.165 1.00 82.00 284 ILE A N 1
ATOM 2268 C CA . ILE A 1 284 ? 28.566 9.301 -41.448 1.00 82.00 284 ILE A CA 1
ATOM 2269 C C . ILE A 1 284 ? 29.530 8.529 -42.357 1.00 82.00 284 ILE A C 1
ATOM 2271 O O . ILE A 1 284 ? 29.142 7.513 -42.936 1.00 82.00 284 ILE A O 1
ATOM 2275 N N . GLU A 1 285 ? 30.794 8.950 -42.444 1.00 82.00 285 GLU A N 1
ATOM 2276 C CA . GLU A 1 285 ? 31.805 8.263 -43.253 1.00 82.00 285 GLU A CA 1
ATOM 2277 C C . GLU A 1 285 ? 32.076 6.839 -42.733 1.00 82.00 285 GLU A C 1
ATOM 2279 O O . GLU A 1 285 ? 32.129 5.891 -43.520 1.00 82.00 285 GLU A O 1
ATOM 2284 N N . SER A 1 286 ? 32.158 6.663 -41.410 1.00 77.25 286 SER A N 1
ATOM 2285 C CA . SER A 1 286 ? 32.325 5.354 -40.763 1.00 77.25 286 SER A CA 1
ATOM 2286 C C . SER A 1 286 ? 31.141 4.418 -41.036 1.00 77.25 286 SER A C 1
ATOM 2288 O O . SER A 1 286 ? 31.332 3.265 -41.434 1.00 77.25 286 SER A O 1
ATOM 2290 N N . MET A 1 287 ? 29.906 4.923 -40.929 1.00 79.69 287 MET A N 1
ATOM 2291 C CA . MET A 1 287 ? 28.704 4.161 -41.284 1.00 79.69 287 MET A CA 1
ATOM 2292 C C . MET A 1 287 ? 28.697 3.778 -42.770 1.00 79.69 287 MET A C 1
ATOM 2294 O O . MET A 1 287 ? 28.418 2.628 -43.107 1.00 79.69 287 MET A O 1
ATOM 2298 N N . ALA A 1 288 ? 29.072 4.697 -43.665 1.00 83.62 288 ALA A N 1
ATOM 2299 C CA . ALA A 1 288 ? 29.162 4.422 -45.098 1.00 83.62 288 ALA A CA 1
ATOM 2300 C C . ALA A 1 288 ? 30.249 3.382 -45.439 1.00 83.62 288 ALA A C 1
ATOM 2302 O O . ALA A 1 288 ? 30.083 2.588 -46.367 1.00 83.62 288 ALA A O 1
ATOM 2303 N N . MET A 1 289 ? 31.368 3.348 -44.707 1.00 82.81 289 MET A N 1
ATOM 2304 C CA . MET A 1 289 ? 32.377 2.289 -44.848 1.00 82.81 289 MET A CA 1
ATOM 2305 C C . MET A 1 289 ? 31.853 0.928 -44.371 1.00 82.81 289 MET A C 1
ATOM 2307 O O . MET A 1 289 ? 32.073 -0.071 -45.053 1.00 82.81 289 MET A O 1
ATOM 2311 N N . ALA A 1 290 ? 31.117 0.885 -43.257 1.00 78.06 290 ALA A N 1
ATOM 2312 C CA . ALA A 1 290 ? 30.518 -0.350 -42.747 1.00 78.06 290 ALA A CA 1
ATOM 2313 C C . ALA A 1 290 ? 29.465 -0.929 -43.709 1.00 78.06 290 ALA A C 1
ATOM 2315 O O . ALA A 1 290 ? 29.459 -2.134 -43.961 1.00 78.06 290 ALA A O 1
ATOM 2316 N N . HIS A 1 291 ? 28.624 -0.076 -44.303 1.00 81.12 291 HIS A N 1
ATOM 2317 C CA . HIS A 1 291 ? 27.669 -0.496 -45.332 1.00 81.12 291 HIS A CA 1
ATOM 2318 C C . HIS A 1 291 ? 28.372 -1.066 -46.570 1.00 81.12 291 HIS A C 1
ATOM 2320 O O . HIS A 1 291 ? 28.048 -2.175 -46.985 1.00 81.12 291 HIS A O 1
ATOM 2326 N N . ARG A 1 292 ? 29.406 -0.387 -47.090 1.00 85.31 292 ARG A N 1
ATOM 2327 C CA . ARG A 1 292 ? 30.200 -0.902 -48.222 1.00 85.31 292 ARG A CA 1
ATOM 2328 C C . ARG A 1 292 ? 30.861 -2.248 -47.917 1.00 85.31 292 ARG A C 1
ATOM 2330 O O . ARG A 1 292 ? 30.897 -3.113 -48.784 1.00 85.31 292 ARG A O 1
ATOM 2337 N N . ALA A 1 293 ? 31.358 -2.446 -46.696 1.00 76.69 293 ALA A N 1
ATOM 2338 C CA . ALA A 1 293 ? 31.930 -3.726 -46.285 1.00 76.69 293 ALA A CA 1
ATOM 2339 C C . ALA A 1 293 ? 30.880 -4.854 -46.277 1.00 76.69 293 ALA A C 1
ATOM 2341 O O . ALA A 1 293 ? 31.175 -5.953 -46.742 1.00 76.69 293 ALA A O 1
ATOM 2342 N N . ASN A 1 294 ? 29.656 -4.578 -45.810 1.00 78.38 294 ASN A N 1
ATOM 2343 C CA . ASN A 1 294 ? 28.547 -5.536 -45.855 1.00 78.38 294 ASN A CA 1
ATOM 2344 C C . ASN A 1 294 ? 28.076 -5.842 -47.286 1.00 78.38 294 ASN A C 1
ATOM 2346 O O . ASN A 1 294 ? 27.734 -6.982 -47.588 1.00 78.38 294 ASN A O 1
ATOM 2350 N N . ASP A 1 295 ? 28.082 -4.859 -48.184 1.00 80.25 295 ASP A N 1
ATOM 2351 C CA . ASP A 1 295 ? 27.709 -5.092 -49.583 1.00 80.25 295 ASP A CA 1
ATOM 2352 C C . ASP A 1 295 ? 28.744 -5.970 -50.301 1.00 80.25 295 ASP A C 1
ATOM 2354 O O . ASP A 1 295 ? 28.380 -6.861 -51.070 1.00 80.25 295 ASP A O 1
ATOM 2358 N N . ILE A 1 296 ? 30.036 -5.783 -50.004 1.00 78.31 296 ILE A N 1
ATOM 2359 C CA . ILE A 1 296 ? 31.114 -6.628 -50.540 1.00 78.31 296 ILE A CA 1
ATOM 2360 C C . ILE A 1 296 ? 30.962 -8.075 -50.051 1.00 78.31 296 ILE A C 1
ATOM 2362 O O . ILE A 1 296 ? 31.065 -8.999 -50.860 1.00 78.31 296 ILE A O 1
ATOM 2366 N N . THR A 1 297 ? 30.672 -8.298 -48.763 1.00 74.62 297 THR A N 1
ATOM 2367 C CA . THR A 1 297 ? 30.472 -9.659 -48.232 1.00 74.62 297 THR A CA 1
ATOM 2368 C C . THR A 1 297 ? 29.224 -10.322 -48.819 1.00 74.62 297 THR A C 1
ATOM 2370 O O . THR A 1 297 ? 29.268 -11.499 -49.183 1.00 74.62 297 THR A O 1
ATOM 2373 N N . MET A 1 298 ? 28.138 -9.567 -49.002 1.00 77.19 298 MET A N 1
ATOM 2374 C CA . MET A 1 298 ? 26.914 -10.024 -49.671 1.00 77.19 298 MET A CA 1
ATOM 2375 C C . MET A 1 298 ? 27.156 -10.430 -51.133 1.00 77.19 298 MET A C 1
ATOM 2377 O O . MET A 1 298 ? 26.730 -11.511 -51.552 1.00 77.19 298 MET A O 1
ATOM 2381 N N . GLN A 1 299 ? 27.868 -9.601 -51.907 1.00 77.50 299 GLN A N 1
ATOM 2382 C CA . GLN A 1 299 ? 28.201 -9.889 -53.308 1.00 77.50 299 GLN A CA 1
ATOM 2383 C C . GLN A 1 299 ? 29.127 -11.102 -53.451 1.00 77.50 299 GLN A C 1
ATOM 2385 O O . GLN A 1 299 ? 29.000 -11.871 -54.404 1.00 77.50 299 GLN A O 1
ATOM 2390 N N . GLN A 1 300 ? 30.036 -11.307 -52.497 1.00 64.69 300 GLN A N 1
ATOM 2391 C CA . GLN A 1 300 ? 30.937 -12.459 -52.490 1.00 64.69 300 GLN A CA 1
ATOM 2392 C C . GLN A 1 300 ? 30.231 -13.755 -52.099 1.00 64.69 300 GLN A C 1
ATOM 2394 O O . GLN A 1 300 ? 30.537 -14.790 -52.676 1.00 64.69 300 GLN A O 1
ATOM 2399 N N . HIS A 1 301 ? 29.219 -13.715 -51.227 1.00 69.69 301 HIS A N 1
ATOM 2400 C CA . HIS A 1 301 ? 28.374 -14.887 -50.971 1.00 69.69 301 HIS A CA 1
ATOM 2401 C C . HIS A 1 301 ? 27.614 -15.371 -52.218 1.00 69.69 301 HIS A C 1
ATOM 2403 O O . HIS A 1 301 ? 27.253 -16.542 -52.292 1.00 69.69 301 HIS A O 1
ATOM 2409 N N . HIS A 1 302 ? 27.392 -14.495 -53.203 1.00 70.00 302 HIS A N 1
ATOM 2410 C CA . HIS A 1 302 ? 26.720 -14.838 -54.461 1.00 70.00 302 HIS A CA 1
ATOM 2411 C C . HIS A 1 302 ? 27.687 -15.330 -55.555 1.00 70.00 302 HIS A C 1
ATOM 2413 O O . HIS A 1 302 ? 27.241 -15.897 -56.552 1.00 70.00 302 HIS A O 1
ATOM 2419 N N . ARG A 1 303 ? 29.006 -15.158 -55.388 1.00 59.34 303 ARG A N 1
ATOM 2420 C CA . ARG A 1 303 ? 30.036 -15.670 -56.306 1.00 59.34 303 ARG A CA 1
ATOM 2421 C C . ARG A 1 303 ? 30.730 -16.856 -55.632 1.00 59.34 303 ARG A C 1
ATOM 2423 O O . ARG A 1 303 ? 31.520 -16.665 -54.722 1.00 59.34 303 ARG A O 1
ATOM 2430 N N . GLY A 1 304 ? 30.363 -18.067 -56.050 1.00 54.38 304 GLY A N 1
ATOM 2431 C CA . GLY A 1 304 ? 30.652 -19.347 -55.389 1.00 54.38 304 GLY A CA 1
ATOM 2432 C C . GLY A 1 304 ? 32.029 -19.519 -54.728 1.00 54.38 304 GLY A C 1
ATOM 2433 O O . GLY A 1 304 ? 33.054 -19.052 -55.217 1.00 54.38 304 GLY A O 1
ATOM 2434 N N . HIS A 1 305 ? 32.013 -20.252 -53.609 1.00 56.03 305 HIS A N 1
ATOM 2435 C CA . HIS A 1 305 ? 33.148 -20.616 -52.761 1.00 56.03 305 HIS A CA 1
ATOM 2436 C C . HIS A 1 305 ? 34.316 -21.252 -53.537 1.00 56.03 305 HIS A C 1
ATOM 2438 O O . HIS A 1 305 ? 34.370 -22.467 -53.712 1.00 56.03 305 HIS A O 1
ATOM 2444 N N . THR A 1 306 ? 35.311 -20.449 -53.904 1.00 59.47 306 THR A N 1
ATOM 2445 C CA . THR A 1 306 ? 36.688 -20.922 -54.082 1.00 59.47 306 THR A CA 1
ATOM 2446 C C . THR A 1 306 ? 37.526 -20.436 -52.897 1.00 59.47 306 THR A C 1
ATOM 2448 O O . THR A 1 306 ? 37.400 -19.297 -52.443 1.00 59.47 306 THR A O 1
ATOM 2451 N N . MET A 1 307 ? 38.362 -21.317 -52.340 1.00 55.81 307 MET A N 1
ATOM 2452 C CA . MET A 1 307 ? 39.179 -21.046 -51.142 1.00 55.81 307 MET A CA 1
ATOM 2453 C C . MET A 1 307 ? 40.132 -19.844 -51.311 1.00 55.81 307 MET A C 1
ATOM 2455 O O . MET A 1 307 ? 40.464 -19.183 -50.328 1.00 55.81 307 MET A O 1
ATOM 2459 N N . GLU A 1 308 ? 40.507 -19.497 -52.547 1.00 59.06 308 GLU A N 1
ATOM 2460 C CA . GLU A 1 308 ? 41.316 -18.307 -52.870 1.00 59.06 308 GLU A CA 1
ATOM 2461 C C . GLU A 1 308 ? 40.563 -16.975 -52.690 1.00 59.06 308 GLU A C 1
ATOM 2463 O O . GLU A 1 308 ? 41.177 -15.931 -52.449 1.00 59.06 308 GLU A O 1
ATOM 2468 N N . GLY A 1 309 ? 39.226 -16.984 -52.729 1.00 58.88 309 GLY A N 1
ATOM 2469 C CA . GLY A 1 309 ? 38.425 -15.788 -52.467 1.00 58.88 309 GLY A CA 1
ATOM 2470 C C . GLY A 1 309 ? 38.502 -15.348 -51.002 1.00 58.88 309 GLY A C 1
ATOM 2471 O O . GLY A 1 309 ? 38.606 -14.158 -50.711 1.00 58.88 309 GLY A O 1
ATOM 2472 N N . MET A 1 310 ? 38.522 -16.301 -50.063 1.00 57.44 310 MET A N 1
ATOM 2473 C CA . MET A 1 310 ? 38.499 -16.001 -48.625 1.00 57.44 310 MET A CA 1
ATOM 2474 C C . MET A 1 310 ? 39.794 -15.356 -48.113 1.00 57.44 310 MET A C 1
ATOM 2476 O O . MET A 1 310 ? 39.741 -14.464 -47.264 1.00 57.44 310 MET A O 1
ATOM 2480 N N . THR A 1 311 ? 40.959 -15.755 -48.626 1.00 68.38 311 THR A N 1
ATOM 2481 C CA . THR A 1 311 ? 42.250 -15.185 -48.200 1.00 68.38 311 THR A CA 1
ATOM 2482 C C . THR A 1 311 ? 42.404 -13.729 -48.646 1.00 68.38 311 THR A C 1
ATOM 2484 O O . THR A 1 311 ? 42.866 -12.887 -47.871 1.00 68.38 311 THR A O 1
ATOM 2487 N N . THR A 1 312 ? 41.936 -13.397 -49.852 1.00 71.00 312 THR A N 1
ATOM 2488 C CA . THR A 1 312 ? 41.929 -12.023 -50.378 1.00 71.00 312 THR A CA 1
ATOM 2489 C C . THR A 1 312 ? 41.063 -11.089 -49.522 1.00 71.00 312 THR A C 1
ATOM 2491 O O . THR A 1 312 ? 41.479 -9.977 -49.193 1.00 71.00 312 THR A O 1
ATOM 2494 N N . VAL A 1 313 ? 39.904 -11.568 -49.062 1.00 62.94 313 VAL A N 1
ATOM 2495 C CA . VAL A 1 313 ? 38.968 -10.805 -48.215 1.00 62.94 313 VAL A CA 1
ATOM 2496 C C . VAL A 1 313 ? 39.561 -10.501 -46.845 1.00 62.94 313 VAL A C 1
ATOM 2498 O O . VAL A 1 313 ? 39.515 -9.359 -46.390 1.00 62.94 313 VAL A O 1
ATOM 2501 N N . ILE A 1 314 ? 40.183 -11.491 -46.202 1.00 71.50 314 ILE A N 1
ATOM 2502 C CA . ILE A 1 314 ? 40.840 -11.302 -44.901 1.00 71.50 314 ILE A CA 1
ATOM 2503 C C . ILE A 1 314 ? 41.957 -10.251 -45.002 1.00 71.50 314 ILE A C 1
ATOM 2505 O O . ILE A 1 314 ? 42.128 -9.433 -44.092 1.00 71.50 314 ILE A O 1
ATOM 2509 N N . ASN A 1 315 ? 42.693 -10.227 -46.115 1.00 73.44 315 ASN A N 1
ATOM 2510 C CA . ASN A 1 315 ? 43.760 -9.254 -46.338 1.00 73.44 315 ASN A CA 1
ATOM 2511 C C . ASN A 1 315 ? 43.233 -7.830 -46.584 1.00 73.44 315 ASN A C 1
ATOM 2513 O O . ASN A 1 315 ? 43.795 -6.882 -46.032 1.00 73.44 315 ASN A O 1
ATOM 2517 N N . GLU A 1 316 ? 42.138 -7.662 -47.329 1.00 74.25 316 GLU A N 1
ATOM 2518 C CA . GLU A 1 316 ? 41.485 -6.355 -47.504 1.00 74.25 316 GLU A CA 1
ATOM 2519 C C . GLU A 1 316 ? 40.877 -5.837 -46.188 1.00 74.25 316 GLU A C 1
ATOM 2521 O O . GLU A 1 316 ? 41.117 -4.688 -45.808 1.00 74.25 316 GLU A O 1
ATOM 2526 N N . PHE A 1 317 ? 40.213 -6.697 -45.405 1.00 66.75 317 PHE A N 1
ATOM 2527 C CA . PHE A 1 317 ? 39.731 -6.329 -44.067 1.00 66.75 317 PHE A CA 1
ATOM 2528 C C . PHE A 1 317 ? 40.876 -5.907 -43.137 1.00 66.75 317 PHE A C 1
ATOM 2530 O O . PHE A 1 317 ? 40.755 -4.900 -42.437 1.00 66.75 317 PHE A O 1
ATOM 2537 N N . ARG A 1 318 ? 42.021 -6.607 -43.160 1.00 72.62 318 ARG A N 1
ATOM 2538 C CA . ARG A 1 318 ? 43.215 -6.208 -42.393 1.00 72.62 318 ARG A CA 1
ATOM 2539 C C . ARG A 1 318 ? 43.757 -4.846 -42.821 1.00 72.62 318 ARG A C 1
ATOM 2541 O O . ARG A 1 318 ? 44.130 -4.062 -41.950 1.00 72.62 318 ARG A O 1
ATOM 2548 N N . LYS A 1 319 ? 43.791 -4.533 -44.123 1.00 75.38 319 LYS A N 1
ATOM 2549 C CA . LYS A 1 319 ? 44.223 -3.210 -44.612 1.00 75.38 319 LYS A CA 1
ATOM 2550 C C . LYS A 1 319 ? 43.295 -2.098 -44.125 1.00 75.38 319 LYS A C 1
ATOM 2552 O O . LYS A 1 319 ? 43.787 -1.082 -43.634 1.00 75.38 319 LYS A O 1
ATOM 2557 N N . ILE A 1 320 ? 41.978 -2.300 -44.212 1.00 69.81 320 ILE A N 1
ATOM 2558 C CA . ILE A 1 320 ? 40.981 -1.331 -43.733 1.00 69.81 320 ILE A CA 1
ATOM 2559 C C . ILE A 1 320 ? 41.138 -1.124 -42.224 1.00 69.81 320 ILE A C 1
ATOM 2561 O O . ILE A 1 320 ? 41.254 0.013 -41.769 1.00 69.81 320 ILE A O 1
ATOM 2565 N N . TYR A 1 321 ? 41.258 -2.210 -41.456 1.00 67.19 321 TYR A N 1
ATOM 2566 C CA . TYR A 1 321 ? 41.420 -2.135 -40.005 1.00 67.19 321 TYR A CA 1
ATOM 2567 C C . TYR A 1 321 ? 42.707 -1.407 -39.601 1.00 67.19 321 TYR A C 1
ATOM 2569 O O . TYR A 1 321 ? 42.684 -0.566 -38.707 1.00 67.19 321 TYR A O 1
ATOM 2577 N N . LYS A 1 322 ? 43.822 -1.653 -40.302 1.00 72.62 322 LYS A N 1
ATOM 2578 C CA . LYS A 1 322 ? 45.102 -0.966 -40.060 1.00 72.62 322 LYS A CA 1
ATOM 2579 C C . LYS A 1 322 ? 45.018 0.531 -40.387 1.00 72.62 322 LYS A C 1
ATOM 2581 O O . LYS A 1 322 ? 45.565 1.352 -39.655 1.00 72.62 322 LYS A O 1
ATOM 2586 N N . LYS A 1 323 ? 44.275 0.905 -41.437 1.00 69.75 323 LYS A N 1
ATOM 2587 C CA . LYS A 1 323 ? 44.031 2.309 -41.811 1.00 69.75 323 LYS A CA 1
ATOM 2588 C C . LYS A 1 323 ? 43.138 3.029 -40.790 1.00 69.75 323 LYS A C 1
ATOM 2590 O O . LYS A 1 323 ? 43.404 4.184 -40.465 1.00 69.75 323 LYS A O 1
ATOM 2595 N N . CYS A 1 324 ? 42.126 2.349 -40.249 1.00 62.16 324 CYS A N 1
ATOM 2596 C CA . CYS A 1 324 ? 41.267 2.872 -39.183 1.00 62.16 324 CYS A CA 1
ATOM 2597 C C . CYS A 1 324 ? 42.001 2.978 -37.837 1.00 62.16 324 CYS A C 1
ATOM 2599 O O . CYS A 1 324 ? 41.872 3.996 -37.164 1.00 62.16 324 CYS A O 1
ATOM 2601 N N . ALA A 1 325 ? 42.814 1.982 -37.472 1.00 68.81 325 ALA A N 1
ATOM 2602 C CA . ALA A 1 325 ? 43.600 1.989 -36.237 1.00 68.81 325 ALA A CA 1
ATOM 2603 C C . ALA A 1 325 ? 44.613 3.145 -36.210 1.00 68.81 325 ALA A C 1
ATOM 2605 O O . ALA A 1 325 ? 44.695 3.866 -35.221 1.00 68.81 325 ALA A O 1
ATOM 2606 N N . ASN A 1 326 ? 45.306 3.401 -37.325 1.00 66.44 326 ASN A N 1
ATOM 2607 C CA . ASN A 1 326 ? 46.238 4.528 -37.420 1.00 66.44 326 ASN A CA 1
ATOM 2608 C C . ASN A 1 326 ? 45.529 5.894 -37.314 1.00 66.44 326 ASN A C 1
ATOM 2610 O O . ASN A 1 326 ? 46.079 6.822 -36.725 1.00 66.44 326 ASN A O 1
ATOM 2614 N N . LYS A 1 327 ? 44.295 6.023 -37.829 1.00 63.91 327 LYS A N 1
ATOM 2615 C CA . LYS A 1 327 ? 43.479 7.240 -37.652 1.00 63.91 327 LYS A CA 1
ATOM 2616 C C . LYS A 1 327 ? 42.984 7.413 -36.209 1.00 63.91 327 LYS A C 1
ATOM 2618 O O . LYS A 1 327 ? 42.939 8.540 -35.730 1.00 63.91 327 LYS A O 1
ATOM 2623 N N . ALA A 1 328 ? 42.641 6.324 -35.518 1.00 57.03 328 ALA A N 1
ATOM 2624 C CA . ALA A 1 328 ? 42.208 6.367 -34.119 1.00 57.03 328 ALA A CA 1
ATOM 2625 C C . ALA A 1 328 ? 43.351 6.777 -33.172 1.00 57.03 328 ALA A C 1
ATOM 2627 O O . ALA A 1 328 ? 43.151 7.639 -32.321 1.00 57.03 328 ALA A O 1
ATOM 2628 N N . ILE A 1 329 ? 44.565 6.253 -33.392 1.00 59.47 329 ILE A N 1
ATOM 2629 C CA . ILE A 1 329 ? 45.770 6.633 -32.631 1.00 59.47 329 ILE A CA 1
ATOM 2630 C C . ILE A 1 329 ? 46.090 8.123 -32.828 1.00 59.47 329 ILE A C 1
ATOM 2632 O O . ILE A 1 329 ? 46.414 8.822 -31.873 1.00 59.47 329 ILE A O 1
ATOM 2636 N N . SER A 1 330 ? 45.928 8.647 -34.049 1.00 56.34 330 SER A N 1
ATOM 2637 C CA . SER A 1 330 ? 46.106 10.080 -34.318 1.00 56.34 330 SER A CA 1
ATOM 2638 C C . SER A 1 330 ? 45.109 10.962 -33.558 1.00 56.34 330 SER A C 1
ATOM 2640 O O . SER A 1 330 ? 45.458 12.093 -33.228 1.00 56.34 330 SER A O 1
ATOM 2642 N N . TYR A 1 331 ? 43.892 10.477 -33.291 1.00 51.81 331 TYR A N 1
ATOM 2643 C CA . TYR A 1 331 ? 42.870 11.227 -32.559 1.00 51.81 331 TYR A CA 1
ATOM 2644 C C . TYR A 1 331 ? 43.155 11.255 -31.056 1.00 51.81 331 TYR A C 1
ATOM 2646 O O . TYR A 1 331 ? 43.067 12.326 -30.471 1.00 51.81 331 TYR A O 1
ATOM 2654 N N . GLU A 1 332 ? 43.566 10.127 -30.459 1.00 52.19 332 GLU A N 1
ATOM 2655 C CA . GLU A 1 332 ? 43.961 10.069 -29.040 1.00 52.19 332 GLU A CA 1
ATOM 2656 C C . GLU A 1 332 ? 45.150 10.987 -28.737 1.00 52.19 332 GLU A C 1
ATOM 2658 O O . GLU A 1 332 ? 45.145 11.698 -27.731 1.00 52.19 332 GLU A O 1
ATOM 2663 N N . VAL A 1 333 ? 46.141 11.033 -29.635 1.00 52.16 333 VAL A N 1
ATOM 2664 C CA . VAL A 1 333 ? 47.299 11.930 -29.505 1.00 52.16 333 VAL A CA 1
ATOM 2665 C C . VAL A 1 333 ? 46.875 13.400 -29.596 1.00 52.16 333 VAL A C 1
ATOM 2667 O O . VAL A 1 333 ? 47.336 14.208 -28.796 1.00 52.16 333 VAL A O 1
ATOM 2670 N N . LEU A 1 334 ? 45.953 13.749 -30.501 1.00 43.12 334 LEU A N 1
ATOM 2671 C CA . LEU A 1 334 ? 45.424 15.113 -30.633 1.00 43.12 334 LEU A CA 1
ATOM 2672 C C . LEU A 1 334 ? 44.561 15.534 -29.436 1.00 43.12 334 LEU A C 1
A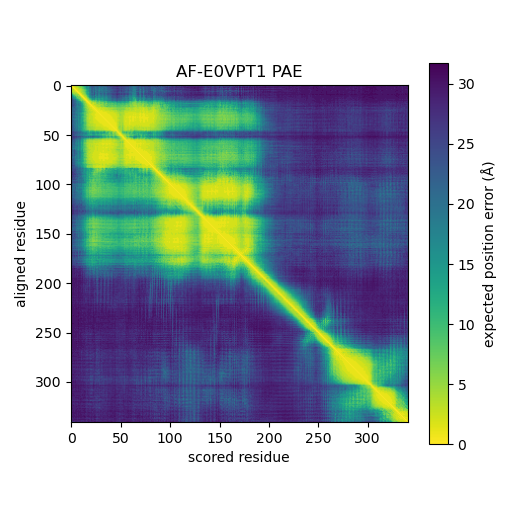TOM 2674 O O . LEU A 1 334 ? 44.699 16.656 -28.958 1.00 43.12 334 LEU A O 1
ATOM 2678 N N . THR A 1 335 ? 43.712 14.649 -28.906 1.00 50.66 335 THR A N 1
ATOM 2679 C CA . THR A 1 335 ? 42.913 14.945 -27.704 1.00 50.66 335 THR A CA 1
ATOM 2680 C C . THR A 1 335 ? 43.772 15.073 -26.452 1.00 50.66 335 THR A C 1
ATOM 2682 O O . THR A 1 335 ? 43.505 15.943 -25.628 1.00 50.66 335 THR A O 1
ATOM 2685 N N . ASN A 1 336 ? 44.837 14.276 -26.324 1.00 48.75 336 ASN A N 1
ATOM 2686 C CA . ASN A 1 336 ? 45.780 14.413 -25.214 1.00 48.75 336 ASN A CA 1
ATOM 2687 C C . ASN A 1 336 ? 46.635 15.680 -25.345 1.00 48.75 336 ASN A C 1
ATOM 2689 O O . ASN A 1 336 ? 46.933 16.309 -24.338 1.00 48.75 336 ASN A O 1
ATOM 2693 N N . PHE A 1 337 ? 46.978 16.096 -26.567 1.00 38.94 337 PHE A N 1
ATOM 2694 C CA . PHE A 1 337 ? 47.703 17.346 -26.807 1.00 38.94 337 PHE A CA 1
ATOM 2695 C C . PHE A 1 337 ? 46.849 18.584 -26.484 1.00 38.94 337 PHE A C 1
ATOM 2697 O O . PHE A 1 337 ? 47.334 19.513 -25.850 1.00 38.94 337 PHE A O 1
ATOM 2704 N N . ILE A 1 338 ? 45.559 18.570 -26.843 1.00 48.75 338 ILE A N 1
ATOM 2705 C CA . ILE A 1 338 ? 44.610 19.656 -26.530 1.00 48.75 338 ILE A CA 1
ATOM 2706 C C . ILE A 1 338 ? 44.261 19.707 -25.035 1.00 48.75 338 ILE A C 1
ATOM 2708 O O . ILE A 1 338 ? 43.946 20.773 -24.535 1.00 48.75 338 ILE A O 1
ATOM 2712 N N . SER A 1 339 ? 44.323 18.589 -24.305 1.00 40.09 339 SER A N 1
ATOM 2713 C CA . SER A 1 339 ? 44.048 18.572 -22.859 1.00 40.09 339 SER A CA 1
ATOM 2714 C C . SER A 1 339 ? 45.237 19.017 -21.991 1.00 40.09 339 SER A C 1
ATOM 2716 O O . SER A 1 339 ? 45.068 19.156 -20.779 1.00 40.09 339 SER A O 1
ATOM 2718 N N . VAL A 1 340 ? 46.431 19.160 -22.577 1.00 47.53 340 VAL A N 1
ATOM 2719 C CA . VAL A 1 340 ? 47.667 19.594 -21.895 1.00 47.53 340 VAL A CA 1
ATOM 2720 C C . VAL A 1 340 ? 47.982 21.074 -22.160 1.00 47.53 340 VAL A C 1
ATOM 2722 O O . VAL A 1 340 ? 48.721 21.676 -21.382 1.00 47.53 340 VAL A O 1
ATOM 2725 N N . MET A 1 341 ? 47.421 21.659 -23.222 1.00 36.00 341 MET A N 1
ATOM 2726 C CA . MET A 1 341 ? 47.406 23.110 -23.454 1.00 36.00 341 MET A CA 1
ATOM 2727 C C . MET A 1 341 ? 46.197 23.745 -22.776 1.00 36.00 341 MET A C 1
ATOM 2729 O O . MET A 1 341 ? 46.351 24.889 -22.296 1.00 36.00 341 MET A O 1
#

Sequence (341 aa):
MADKHQPDSSNSVQMGIRHKQGMPMQSQFEQAILDVYDFCIKEKEAGVPIIPLNHFSKRVCELLKISDSSVKRVLRKRENGEPLAPVKRTRNRKSPITNIDDFTRDAIARKVHAYNFQVNIYMNKYKSLLDKHFTMAALLEECKTDLGFKGCEKSLRAILQKQLGFVFKKVDNKLKLEQRRLVKKRTRSPKQQKPTKKTKKLKQNSVPVQTQTMQSGPVPDMSMGSNDRNNTIDHMGATLHAIPIHRGTHTGMEEIQIRHQAHQTDTIEHMALTGLVAHRANVIESMAMAHRANDITMQQHHRGHTMEGMTTVINEFRKIYKKCANKAISYEVLTNFISVM

Organism: Pediculus humanus subsp. corporis (NCBI:txid121224)